Protein AF-A0A9N7KYF9-F1 (afdb_monomer)

Structure (mmCIF, N/CA/C/O backbone):
data_AF-A0A9N7KYF9-F1
#
_entry.id   AF-A0A9N7KYF9-F1
#
loop_
_atom_site.group_PDB
_atom_site.id
_atom_site.type_symbol
_atom_site.label_atom_id
_atom_site.label_alt_id
_atom_site.label_comp_id
_atom_site.label_asym_id
_atom_site.label_entity_id
_atom_site.label_seq_id
_atom_site.pdbx_PDB_ins_code
_atom_site.Cartn_x
_atom_site.Cartn_y
_atom_site.Cartn_z
_atom_site.occupancy
_atom_site.B_iso_or_equiv
_atom_site.auth_seq_id
_atom_site.auth_comp_id
_atom_site.auth_asym_id
_atom_site.auth_atom_id
_atom_site.pdbx_PDB_model_num
ATOM 1 N N . MET A 1 1 ? -8.560 14.182 3.421 1.00 64.56 1 MET A N 1
ATOM 2 C CA . MET A 1 1 ? -9.180 13.232 4.370 1.00 64.56 1 MET A CA 1
ATOM 3 C C . MET A 1 1 ? -8.245 12.088 4.748 1.00 64.56 1 MET A C 1
ATOM 5 O O . MET A 1 1 ? -7.995 11.905 5.928 1.00 64.56 1 MET A O 1
ATOM 9 N N . ALA A 1 2 ? -7.663 11.351 3.796 1.00 63.59 2 ALA A N 1
ATOM 10 C CA . ALA A 1 2 ? -6.706 10.292 4.140 1.00 63.59 2 ALA A CA 1
ATOM 11 C C . ALA A 1 2 ? -5.442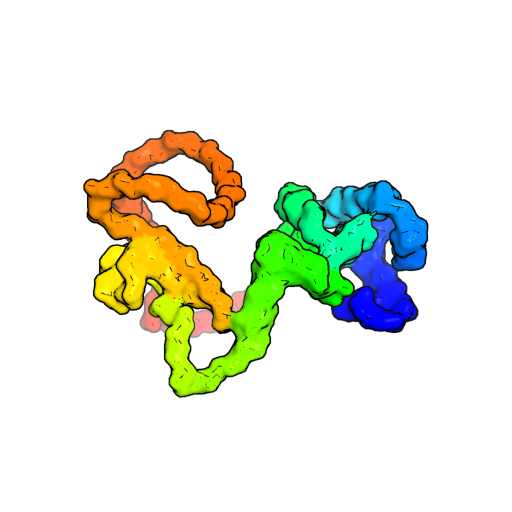 10.815 4.857 1.00 63.59 2 ALA A C 1
ATOM 13 O O . ALA A 1 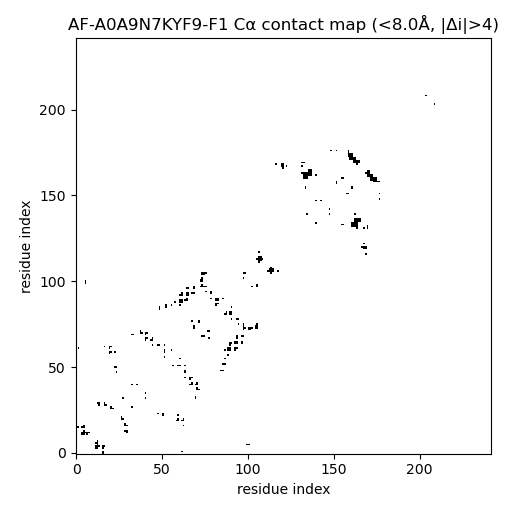2 ? -5.020 10.238 5.850 1.00 63.59 2 ALA A O 1
ATOM 14 N N . ALA A 1 3 ? -4.883 11.945 4.410 1.00 70.00 3 ALA A N 1
ATOM 15 C CA . ALA A 1 3 ? -3.711 12.555 5.048 1.00 70.00 3 ALA A CA 1
ATOM 16 C C . ALA A 1 3 ? -3.991 13.097 6.466 1.00 70.00 3 ALA A C 1
ATOM 18 O O . ALA A 1 3 ? -3.114 13.068 7.320 1.00 70.00 3 ALA A O 1
ATOM 19 N N . THR A 1 4 ? -5.221 13.545 6.746 1.00 80.75 4 THR A N 1
ATOM 20 C CA . THR A 1 4 ? -5.629 14.050 8.072 1.00 80.75 4 THR A CA 1
ATOM 21 C C . THR A 1 4 ? -5.800 12.939 9.109 1.00 80.75 4 THR A C 1
ATOM 23 O O . THR A 1 4 ? -5.787 13.218 10.298 1.00 80.75 4 THR A O 1
ATOM 26 N N . LEU A 1 5 ? -5.907 11.670 8.693 1.00 79.31 5 LEU A N 1
ATOM 27 C CA . LEU A 1 5 ? -5.825 10.532 9.620 1.00 79.31 5 LEU A CA 1
ATOM 28 C C . LEU A 1 5 ? -4.397 10.278 10.127 1.00 79.31 5 LEU A C 1
ATOM 30 O O . LEU A 1 5 ? -4.220 9.557 11.103 1.00 79.31 5 LEU A O 1
ATOM 34 N N . LEU A 1 6 ? -3.392 10.845 9.456 1.00 77.94 6 LEU A N 1
ATOM 35 C CA . LEU A 1 6 ? -1.975 10.671 9.777 1.00 77.94 6 LEU A CA 1
ATOM 36 C C . LEU A 1 6 ? -1.356 11.912 10.437 1.00 77.94 6 LEU A C 1
ATOM 38 O O . LEU A 1 6 ? -0.187 11.875 10.799 1.00 77.94 6 LEU A O 1
ATOM 42 N N . SER A 1 7 ? -2.103 13.011 10.582 1.00 81.62 7 SER A N 1
ATOM 43 C CA . SER A 1 7 ? -1.623 14.216 11.272 1.00 81.62 7 SER A CA 1
ATOM 44 C C . SER A 1 7 ? -1.636 14.030 12.784 1.00 81.62 7 SER A C 1
ATOM 46 O O . SER A 1 7 ? -2.568 13.416 13.282 1.00 81.62 7 SER A O 1
ATOM 48 N N . ASP A 1 8 ? -0.714 14.646 13.521 1.00 79.12 8 ASP A N 1
ATOM 49 C CA . ASP A 1 8 ? -0.625 14.514 14.989 1.00 79.12 8 ASP A CA 1
ATOM 50 C C . ASP A 1 8 ? -1.810 15.117 15.778 1.00 79.12 8 ASP A C 1
ATOM 52 O O . ASP A 1 8 ? -1.916 14.917 16.987 1.00 79.12 8 ASP A O 1
ATOM 56 N N . ASP A 1 9 ? -2.724 15.841 15.126 1.00 89.50 9 ASP A N 1
ATOM 57 C CA . ASP A 1 9 ? -3.901 16.424 15.777 1.00 89.50 9 ASP A CA 1
ATOM 58 C C . ASP A 1 9 ? -5.033 15.396 15.976 1.00 89.50 9 ASP A C 1
ATOM 60 O O . ASP A 1 9 ? -5.737 15.030 15.029 1.00 89.50 9 ASP A O 1
ATOM 64 N N . GLU A 1 10 ? -5.247 14.973 17.227 1.00 86.75 10 GLU A N 1
ATOM 65 C CA . GLU A 1 10 ? -6.297 14.017 17.607 1.00 86.75 10 GLU A CA 1
ATOM 66 C C . GLU A 1 10 ? -7.708 14.471 17.208 1.00 86.75 10 GLU A C 1
ATOM 68 O O . GLU A 1 10 ? -8.533 13.641 16.823 1.00 86.75 10 GLU A O 1
ATOM 73 N N . VAL A 1 11 ? -8.010 15.771 17.291 1.00 88.69 11 VAL A N 1
ATOM 74 C CA . VAL A 1 11 ? -9.364 16.280 17.012 1.00 88.69 11 VAL A CA 1
ATOM 75 C C . VAL A 1 11 ? -9.660 16.182 15.519 1.00 88.69 11 VAL A C 1
ATOM 77 O O . VAL A 1 11 ? -10.733 15.728 15.112 1.00 88.69 11 VAL A O 1
ATOM 80 N N . SER A 1 12 ? -8.689 16.560 14.688 1.00 88.19 12 SER A N 1
ATOM 81 C CA . SER A 1 12 ? -8.780 16.409 13.236 1.00 88.19 12 SER A CA 1
ATOM 82 C C . SER A 1 12 ? -8.849 14.942 12.810 1.00 88.19 12 SER A C 1
ATOM 84 O O . SER A 1 12 ? -9.627 14.615 11.909 1.00 88.19 12 SER A O 1
ATOM 86 N N . GLN A 1 13 ? -8.101 14.052 13.472 1.00 88.69 13 GLN A N 1
ATOM 87 C CA . GLN A 1 13 ? -8.168 12.611 13.215 1.00 88.69 13 GLN A CA 1
ATOM 88 C C . GLN A 1 13 ? -9.562 12.048 13.507 1.00 88.69 13 GLN A C 1
ATOM 90 O O . GLN A 1 13 ? -10.121 11.353 12.662 1.00 88.69 13 GLN A O 1
ATOM 95 N N . GLU A 1 14 ? -10.143 12.361 14.669 1.00 89.19 14 GLU A N 1
ATOM 96 C CA . GLU A 1 14 ? -11.457 11.841 15.067 1.00 89.19 14 GLU A CA 1
ATOM 97 C C . GLU A 1 14 ? -12.567 12.345 14.133 1.00 89.19 14 GLU A C 1
ATOM 99 O O . GLU A 1 14 ? -13.428 11.573 13.716 1.00 89.19 14 GLU A O 1
ATOM 104 N N . ASN A 1 15 ? -12.507 13.615 13.718 1.00 89.44 15 ASN A N 1
ATOM 105 C CA . ASN A 1 15 ? -13.449 14.176 12.748 1.00 89.44 15 ASN A CA 1
ATOM 106 C C . ASN A 1 15 ? -13.320 13.517 11.366 1.00 89.44 15 ASN A C 1
ATOM 108 O O . ASN A 1 15 ? -14.329 13.173 10.745 1.00 89.44 15 ASN A O 1
ATOM 112 N N . ALA A 1 16 ? -12.089 13.324 10.880 1.00 89.19 16 ALA A N 1
ATOM 113 C CA . ALA A 1 16 ? -11.840 12.645 9.611 1.00 89.19 16 ALA A CA 1
ATOM 114 C C . ALA A 1 16 ? -12.298 11.179 9.664 1.00 89.19 16 ALA A C 1
ATOM 116 O O . ALA A 1 16 ? -12.900 10.681 8.711 1.00 89.19 16 ALA A O 1
ATOM 117 N N . TRP A 1 17 ? -12.061 10.505 10.790 1.00 90.69 17 TRP A N 1
ATOM 118 C CA . TRP A 1 17 ? -12.524 9.146 11.024 1.00 90.69 17 TRP A CA 1
ATOM 119 C C . TRP A 1 17 ? -14.045 9.059 11.066 1.00 90.69 17 TRP A C 1
ATOM 121 O O . TRP A 1 17 ? -14.604 8.212 10.383 1.00 90.69 17 TRP A O 1
ATOM 131 N N . GLY A 1 18 ? -14.730 9.962 11.771 1.00 87.75 18 GLY A N 1
ATOM 132 C CA . GLY A 1 18 ? -16.193 9.981 11.823 1.00 87.75 18 GLY A CA 1
ATOM 133 C C . GLY A 1 18 ? -16.841 10.096 10.439 1.00 87.75 18 GLY A C 1
ATOM 134 O O . GLY A 1 18 ? -17.849 9.448 10.174 1.00 87.75 18 GLY A O 1
ATOM 135 N N . GLN A 1 19 ? -16.230 10.858 9.526 1.00 87.38 19 GLN A N 1
ATOM 136 C CA . GLN A 1 19 ? -16.690 10.956 8.135 1.00 87.38 19 GLN A CA 1
ATOM 137 C C . GLN A 1 19 ? -16.432 9.665 7.346 1.00 87.38 19 GLN A C 1
ATOM 139 O O . GLN A 1 19 ? -17.308 9.197 6.622 1.00 87.38 19 GLN A O 1
ATOM 144 N N . LEU A 1 20 ? -15.245 9.072 7.499 1.00 85.50 20 LEU A N 1
ATOM 145 C CA . LEU A 1 20 ? -14.845 7.861 6.778 1.00 85.50 20 LEU A CA 1
ATOM 146 C C . LEU A 1 20 ? -15.549 6.601 7.288 1.00 85.50 20 LEU A C 1
ATOM 148 O O . LEU A 1 20 ? -15.858 5.714 6.500 1.00 85.50 20 LEU A O 1
ATOM 152 N N . ALA A 1 21 ? -15.825 6.525 8.586 1.00 85.88 21 ALA A N 1
ATOM 153 C CA . ALA A 1 21 ? -16.450 5.393 9.255 1.00 85.88 21 ALA A CA 1
ATOM 154 C C . ALA A 1 21 ? -17.980 5.473 9.277 1.00 85.88 21 ALA A C 1
ATOM 156 O O . ALA A 1 21 ? -18.616 4.559 9.784 1.00 85.88 21 ALA A O 1
ATOM 157 N N . ALA A 1 22 ? -18.593 6.510 8.696 1.00 85.94 22 ALA A N 1
ATOM 158 C CA . ALA A 1 22 ? -20.047 6.684 8.693 1.00 85.94 22 ALA A CA 1
ATOM 159 C C . ALA A 1 22 ? -20.818 5.512 8.048 1.00 85.94 22 ALA A C 1
ATOM 161 O O . ALA A 1 22 ? -21.997 5.318 8.331 1.00 85.94 22 ALA A O 1
ATOM 162 N N . PHE A 1 23 ? -20.171 4.720 7.182 1.00 85.50 23 PHE A N 1
ATOM 163 C CA . PHE A 1 23 ? -20.773 3.514 6.594 1.00 85.50 23 PHE A CA 1
ATOM 164 C C . PHE A 1 23 ? -20.747 2.297 7.533 1.00 85.50 23 PHE A C 1
ATOM 166 O O . PHE A 1 23 ? -21.422 1.301 7.268 1.00 85.50 23 PHE A O 1
ATOM 173 N N . ILE A 1 24 ? -19.943 2.350 8.593 1.00 83.38 24 ILE A N 1
ATOM 174 C CA . ILE A 1 24 ? -19.862 1.323 9.620 1.00 83.38 24 ILE A CA 1
ATOM 175 C C . ILE A 1 24 ? -21.004 1.634 10.592 1.00 83.38 24 ILE A C 1
ATOM 177 O O . ILE A 1 24 ? -20.959 2.609 11.330 1.00 83.38 24 ILE A O 1
ATOM 181 N N . GLU A 1 25 ? -22.070 0.832 10.547 1.00 79.06 25 GLU A N 1
ATOM 182 C CA . GLU A 1 25 ? -23.301 1.035 11.337 1.00 79.06 25 GLU A CA 1
ATOM 183 C C . GLU A 1 25 ? -23.041 1.122 12.853 1.00 79.06 25 GLU A C 1
ATOM 185 O O . GLU A 1 25 ? -23.858 1.661 13.601 1.00 79.06 25 GLU A O 1
ATOM 190 N N . THR A 1 26 ? -21.898 0.611 13.314 1.00 80.06 26 THR A N 1
ATOM 191 C CA . THR A 1 26 ? -21.424 0.772 14.684 1.00 80.06 26 THR A CA 1
ATOM 192 C C . THR A 1 26 ? -20.632 2.076 14.842 1.00 80.06 26 THR A C 1
ATOM 194 O O . THR A 1 26 ? -19.595 2.247 14.198 1.00 80.06 26 THR A O 1
ATOM 197 N N . PRO A 1 27 ? -21.055 2.992 15.737 1.00 81.06 27 PRO A N 1
ATOM 198 C CA . PRO A 1 27 ? -20.287 4.190 16.046 1.00 81.06 27 PRO A CA 1
ATOM 199 C C . PRO A 1 27 ? -19.031 3.785 16.819 1.00 81.06 27 PRO A C 1
ATOM 201 O O . PRO A 1 27 ? -19.062 3.591 18.034 1.00 81.06 27 PRO A O 1
ATOM 204 N N . VAL A 1 28 ? -17.923 3.616 16.105 1.00 87.44 28 VAL A N 1
ATOM 205 C CA . VAL A 1 28 ? -16.631 3.290 16.705 1.00 87.44 28 VAL A CA 1
ATOM 206 C C . VAL A 1 28 ? -15.733 4.513 16.618 1.00 87.44 28 VAL A C 1
ATOM 208 O O . VAL A 1 28 ? -15.474 5.013 15.529 1.00 87.44 28 VAL A O 1
ATOM 211 N N . THR A 1 29 ? -15.255 4.993 17.763 1.00 91.69 29 THR A N 1
ATOM 212 C CA . THR A 1 29 ? -14.290 6.098 17.843 1.00 91.69 29 THR A CA 1
ATOM 213 C C . THR A 1 29 ? -12.864 5.595 17.635 1.00 91.69 29 THR A C 1
ATOM 215 O O . THR A 1 29 ? -12.564 4.434 17.932 1.00 91.69 29 THR A O 1
ATOM 218 N N . LEU A 1 30 ? -11.942 6.453 17.187 1.00 89.31 30 LEU A N 1
ATOM 219 C CA . LEU A 1 30 ? -10.531 6.052 17.047 1.00 89.31 30 LEU A CA 1
ATOM 220 C C . LEU A 1 30 ? -9.939 5.628 18.389 1.00 89.31 30 LEU A C 1
ATOM 222 O O . LEU A 1 30 ? -9.173 4.666 18.455 1.00 89.31 30 LEU A O 1
ATOM 226 N N . LYS A 1 31 ? -10.324 6.315 19.471 1.00 90.12 31 LYS A N 1
ATOM 227 C CA . LYS A 1 31 ? -9.914 5.953 20.835 1.00 90.12 31 LYS A CA 1
ATOM 228 C C . LYS A 1 31 ? -10.365 4.541 21.207 1.00 90.12 31 LYS A C 1
ATOM 230 O O . LYS A 1 31 ? -9.572 3.797 21.778 1.00 90.12 31 LYS A O 1
ATOM 235 N N . ALA A 1 32 ? -11.583 4.147 20.829 1.00 91.50 32 ALA A N 1
ATOM 236 C CA . ALA A 1 32 ? -12.063 2.785 21.043 1.00 91.50 32 ALA A CA 1
ATOM 237 C C . ALA A 1 32 ? -11.266 1.764 20.218 1.00 91.50 32 ALA A C 1
ATOM 239 O O . ALA A 1 32 ? -10.870 0.738 20.758 1.00 91.50 32 ALA A O 1
ATOM 240 N N . ILE A 1 33 ? -10.952 2.062 18.950 1.00 91.25 33 ILE A N 1
ATOM 241 C CA . ILE A 1 33 ? -10.143 1.166 18.101 1.00 91.25 33 ILE A CA 1
ATOM 242 C C . ILE A 1 33 ? -8.737 0.984 18.676 1.00 91.25 33 ILE A C 1
ATOM 244 O O . ILE A 1 33 ? -8.228 -0.130 18.686 1.00 91.25 33 ILE A O 1
ATOM 248 N N . ARG A 1 34 ? -8.102 2.055 19.166 1.00 89.69 34 ARG A N 1
ATOM 249 C CA . ARG A 1 34 ? -6.758 1.985 19.764 1.00 89.69 34 ARG A CA 1
ATOM 250 C C . ARG A 1 34 ? -6.738 1.228 21.093 1.00 89.69 34 ARG A C 1
ATOM 252 O O . ARG A 1 34 ? -5.741 0.578 21.388 1.00 89.69 34 ARG A O 1
ATOM 259 N N . ALA A 1 35 ? -7.807 1.332 21.883 1.00 91.94 35 ALA A N 1
ATOM 260 C CA . ALA A 1 35 ? -7.949 0.617 23.150 1.00 91.94 35 ALA A CA 1
ATOM 261 C C . ALA A 1 35 ? -8.339 -0.862 22.970 1.00 91.94 35 ALA A C 1
ATOM 263 O O . ALA A 1 35 ? -8.086 -1.668 23.863 1.00 91.94 35 ALA A O 1
ATOM 264 N N . ALA A 1 36 ? -8.949 -1.208 21.834 1.00 93.19 36 ALA A N 1
ATOM 265 C CA . ALA A 1 36 ? -9.376 -2.562 21.514 1.00 93.19 36 ALA A CA 1
ATOM 266 C C . ALA A 1 36 ? -8.189 -3.518 21.332 1.00 93.19 36 ALA A C 1
ATOM 268 O O . ALA A 1 36 ? -7.111 -3.150 20.848 1.00 93.19 36 ALA A O 1
ATOM 269 N N . ASN A 1 37 ? -8.401 -4.786 21.678 1.00 94.62 37 ASN A N 1
ATOM 270 C CA . ASN A 1 37 ? -7.387 -5.816 21.477 1.00 94.62 37 ASN A CA 1
ATOM 271 C C . ASN A 1 37 ? -7.231 -6.170 19.975 1.00 94.62 37 ASN A C 1
ATOM 273 O O . ASN A 1 37 ? -7.988 -5.728 19.107 1.00 94.62 37 ASN A O 1
ATOM 277 N N . ARG A 1 38 ? -6.208 -6.965 19.621 1.00 91.38 38 ARG A N 1
ATOM 278 C CA . ARG A 1 38 ? -5.951 -7.347 18.215 1.00 91.38 38 ARG A CA 1
ATOM 279 C C . ARG A 1 38 ? -7.141 -8.080 17.576 1.00 91.38 38 ARG A C 1
ATOM 281 O O . ARG A 1 38 ? -7.439 -7.820 16.413 1.00 91.38 38 ARG A O 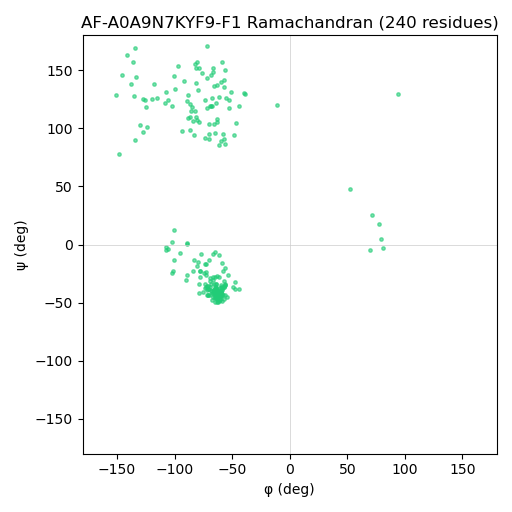1
ATOM 288 N N . GLU A 1 39 ? -7.814 -8.954 18.317 1.00 93.62 39 GLU A N 1
ATOM 289 C CA . GLU A 1 39 ? -8.926 -9.778 17.822 1.00 93.62 39 GLU A CA 1
ATOM 290 C C . GLU A 1 39 ? -10.196 -8.954 17.566 1.00 93.62 39 GLU A C 1
ATOM 292 O O . GLU A 1 39 ? -10.871 -9.138 16.552 1.00 93.62 39 GLU A O 1
ATOM 297 N N . GLU A 1 40 ? -10.487 -7.986 18.433 1.00 93.69 40 GLU A N 1
ATOM 298 C CA . GLU A 1 40 ? -11.583 -7.027 18.287 1.00 93.69 40 GLU A CA 1
ATOM 299 C C . GLU A 1 40 ? -11.375 -6.146 17.054 1.00 93.69 40 GLU A C 1
ATOM 301 O O . GLU A 1 40 ? -12.285 -5.992 16.236 1.00 93.69 40 GLU A O 1
ATOM 306 N N . ARG A 1 41 ? -10.151 -5.635 16.856 1.00 93.44 41 ARG A N 1
ATOM 307 C CA . ARG A 1 41 ? -9.795 -4.865 15.652 1.00 93.44 41 ARG A CA 1
ATOM 308 C C . ARG A 1 41 ? -9.921 -5.709 14.382 1.00 93.44 41 ARG A C 1
ATOM 310 O O . ARG A 1 41 ? -10.437 -5.224 13.376 1.00 93.44 41 ARG A O 1
ATOM 317 N N . ALA A 1 42 ? -9.499 -6.974 14.423 1.00 92.38 42 ALA A N 1
ATOM 318 C CA . ALA A 1 42 ? -9.641 -7.897 13.297 1.00 92.38 42 ALA A CA 1
ATOM 319 C C . ALA A 1 42 ? -11.117 -8.210 12.988 1.00 92.38 42 ALA A C 1
ATOM 321 O O . ALA A 1 42 ? -11.518 -8.232 11.824 1.00 92.38 42 ALA A O 1
ATOM 322 N N . SER A 1 43 ? -11.943 -8.384 14.020 1.00 93.00 43 SER A N 1
ATOM 323 C CA . SER A 1 43 ? -13.390 -8.591 13.879 1.00 93.00 43 SER A CA 1
ATOM 324 C C . SER A 1 43 ? -14.072 -7.370 13.255 1.00 93.00 43 SER A C 1
ATOM 326 O O . SER A 1 43 ? -14.904 -7.508 12.355 1.00 93.00 43 SER A O 1
ATOM 328 N N . LEU A 1 44 ? -13.667 -6.165 13.669 1.00 92.94 44 LEU A N 1
ATOM 329 C CA . LEU A 1 44 ? -14.131 -4.906 13.087 1.00 92.94 44 LEU A CA 1
ATOM 330 C C . LEU A 1 44 ? -13.726 -4.786 11.611 1.00 92.94 44 LEU A C 1
ATOM 332 O O . LEU A 1 44 ? -14.562 -4.425 10.782 1.00 92.94 44 LEU A O 1
ATOM 336 N N . LEU A 1 45 ? -12.489 -5.152 11.257 1.00 92.56 45 LEU A N 1
ATOM 337 C CA . LEU A 1 45 ? -12.030 -5.186 9.864 1.00 92.56 45 LEU A CA 1
ATOM 338 C C . LEU A 1 45 ? -12.890 -6.121 9.009 1.00 92.56 45 LEU A C 1
ATOM 340 O O . LEU A 1 45 ? -13.356 -5.727 7.943 1.00 92.56 45 LEU A O 1
ATOM 344 N N . GLN A 1 46 ? -13.133 -7.347 9.477 1.00 91.94 46 GLN A N 1
ATOM 345 C CA . GLN A 1 46 ? -13.975 -8.307 8.760 1.00 91.94 46 GLN A CA 1
ATOM 346 C C . GLN A 1 46 ? -15.400 -7.778 8.565 1.00 91.94 46 GLN A C 1
ATOM 348 O O . GLN A 1 46 ? -15.985 -7.958 7.495 1.00 91.94 46 GLN A O 1
ATOM 353 N N . HIS A 1 47 ? -15.956 -7.108 9.577 1.00 90.75 47 HIS A N 1
ATOM 354 C CA . HIS A 1 47 ? -17.267 -6.478 9.475 1.00 90.75 47 HIS A CA 1
ATOM 355 C C . HIS A 1 47 ? -17.280 -5.356 8.423 1.00 90.75 47 HIS A C 1
ATOM 357 O O . HIS A 1 47 ? -18.163 -5.335 7.564 1.00 90.75 47 HIS A O 1
ATOM 363 N N . ALA A 1 48 ? -16.275 -4.476 8.437 1.00 90.19 48 ALA A N 1
ATOM 364 C CA . ALA A 1 48 ? -16.141 -3.384 7.476 1.00 90.19 48 ALA A CA 1
ATOM 365 C C . ALA A 1 48 ? -15.975 -3.896 6.032 1.00 90.19 48 ALA A C 1
ATOM 367 O O . ALA A 1 48 ? -16.660 -3.414 5.130 1.00 90.19 48 ALA A O 1
ATOM 368 N N . LEU A 1 49 ? -15.144 -4.924 5.819 1.00 89.25 49 LEU A N 1
ATOM 369 C CA . LEU A 1 49 ? -14.925 -5.536 4.502 1.00 89.25 49 LEU A CA 1
ATOM 370 C C . LEU A 1 49 ? -16.199 -6.167 3.926 1.00 89.25 49 LEU A C 1
ATOM 372 O O . LEU A 1 49 ? -16.501 -5.991 2.750 1.00 89.25 49 LEU A O 1
ATOM 376 N N . ARG A 1 50 ? -17.005 -6.848 4.750 1.00 87.75 50 ARG A N 1
ATOM 377 C CA . ARG A 1 50 ? -18.291 -7.416 4.298 1.00 87.75 50 ARG A CA 1
ATOM 378 C C . ARG A 1 50 ? -19.289 -6.355 3.836 1.00 87.75 50 ARG A C 1
ATOM 380 O O . ARG A 1 50 ? -20.166 -6.660 3.035 1.00 87.75 50 ARG A O 1
ATOM 387 N N . LYS A 1 51 ? -19.192 -5.134 4.364 1.00 82.75 51 LYS A N 1
ATOM 388 C CA . LYS A 1 51 ? -20.066 -4.010 4.001 1.00 82.75 51 LYS A CA 1
ATOM 389 C C . LYS A 1 51 ? -19.516 -3.208 2.816 1.00 82.75 51 LYS A C 1
ATOM 391 O O . LYS A 1 51 ? -20.298 -2.586 2.097 1.00 82.75 51 LYS A O 1
ATOM 396 N N . SER A 1 52 ? -18.199 -3.215 2.595 1.00 78.38 52 SER A N 1
ATOM 397 C CA . SER A 1 52 ? -17.561 -2.473 1.500 1.00 78.38 52 SER A CA 1
ATOM 398 C C . SER A 1 52 ? -17.703 -3.157 0.137 1.00 78.38 52 SER A C 1
ATOM 400 O O . SER A 1 52 ? -17.798 -2.458 -0.866 1.00 78.38 52 SER A O 1
ATOM 402 N N . THR A 1 53 ? -17.832 -4.487 0.083 1.00 69.62 53 THR A N 1
ATOM 403 C CA . THR A 1 53 ? -18.006 -5.263 -1.167 1.00 69.62 53 THR A CA 1
ATOM 404 C C . THR A 1 53 ? -19.232 -4.876 -1.998 1.00 69.62 53 THR A C 1
ATOM 406 O O . THR A 1 53 ? -19.316 -5.235 -3.170 1.00 69.62 53 THR A O 1
ATOM 409 N N . LEU A 1 54 ? -20.186 -4.144 -1.418 1.00 65.56 54 LEU A N 1
ATOM 410 C CA . LEU A 1 54 ? -21.435 -3.775 -2.080 1.00 65.56 54 LEU A CA 1
ATOM 411 C C . LEU A 1 54 ? -21.323 -2.523 -2.965 1.00 65.56 54 LEU A C 1
ATOM 413 O O . LEU A 1 54 ? -22.148 -2.364 -3.860 1.00 65.56 54 LEU A O 1
ATOM 417 N N . LEU A 1 55 ? -20.347 -1.632 -2.737 1.00 61.84 55 LEU A N 1
ATOM 418 C CA . LEU A 1 55 ? -20.193 -0.379 -3.494 1.00 61.84 55 LEU A CA 1
ATOM 419 C C . LEU A 1 55 ? -18.722 0.058 -3.554 1.00 61.84 55 LEU A C 1
ATOM 421 O O . LEU A 1 55 ? -18.074 0.200 -2.517 1.00 61.84 55 LEU A O 1
ATOM 425 N N . VAL A 1 56 ? -18.233 0.343 -4.767 1.00 65.00 56 VAL A N 1
ATOM 426 C CA . VAL A 1 56 ? -16.897 0.911 -5.014 1.00 65.00 56 VAL A CA 1
ATOM 427 C C . VAL A 1 56 ? -16.912 2.385 -4.609 1.00 65.00 56 VAL A C 1
ATOM 429 O O . VAL A 1 56 ? -17.283 3.260 -5.386 1.00 65.00 56 VAL A O 1
ATOM 432 N N . ASP A 1 57 ? -16.560 2.645 -3.357 1.00 82.06 57 ASP A N 1
ATOM 433 C CA . ASP A 1 57 ? -16.365 3.986 -2.816 1.00 82.06 57 ASP A CA 1
ATOM 434 C C . ASP A 1 57 ? -14.964 4.055 -2.210 1.00 82.06 57 ASP A C 1
ATOM 436 O O . ASP A 1 57 ? -14.625 3.323 -1.274 1.00 82.06 57 ASP A O 1
ATOM 440 N N . GLU A 1 58 ? -14.142 4.937 -2.768 1.00 85.75 58 GLU A N 1
ATOM 441 C CA . GLU A 1 58 ? -12.751 5.141 -2.374 1.00 85.75 58 GLU A CA 1
ATOM 442 C C . GLU A 1 58 ? -12.624 5.473 -0.880 1.00 85.75 58 GLU A C 1
ATOM 444 O O . GLU A 1 58 ? -11.696 5.013 -0.215 1.00 85.75 58 GLU A O 1
ATOM 449 N N . SER A 1 59 ? -13.607 6.183 -0.316 1.00 85.69 59 SER A N 1
ATOM 450 C CA . SER A 1 59 ? -13.642 6.530 1.109 1.00 85.69 59 SER A CA 1
ATOM 451 C C . SER A 1 59 ? -13.789 5.291 1.994 1.00 85.69 59 SER A C 1
ATOM 453 O O . SER A 1 59 ? -13.135 5.175 3.031 1.00 85.69 59 SER A O 1
ATOM 455 N N . ARG A 1 60 ? -14.606 4.319 1.565 1.00 88.69 60 ARG A N 1
ATOM 456 C CA . ARG A 1 60 ? -14.787 3.043 2.278 1.00 88.69 60 ARG A CA 1
ATOM 457 C C . ARG A 1 60 ? -13.548 2.176 2.169 1.00 88.69 60 ARG A C 1
ATOM 459 O O . ARG A 1 60 ? -13.176 1.520 3.142 1.00 88.69 60 ARG A O 1
ATOM 466 N N . ALA A 1 61 ? -12.905 2.187 1.002 1.00 89.50 61 ALA A N 1
ATOM 467 C CA . ALA A 1 61 ? -11.659 1.468 0.802 1.00 89.50 61 ALA A CA 1
ATOM 468 C C . ALA A 1 61 ? -10.551 2.018 1.710 1.00 89.50 61 ALA A C 1
ATOM 470 O O . ALA A 1 61 ? -9.892 1.244 2.406 1.00 89.50 61 ALA A O 1
ATOM 471 N N . ALA A 1 62 ? -10.428 3.345 1.784 1.00 89.94 62 ALA A N 1
ATOM 472 C CA . ALA A 1 62 ? -9.527 4.031 2.701 1.00 89.94 62 ALA A CA 1
ATOM 473 C C . ALA A 1 62 ? -9.844 3.709 4.173 1.00 89.94 62 ALA A C 1
ATOM 475 O O . ALA A 1 62 ? -8.943 3.389 4.943 1.00 89.94 62 ALA A O 1
ATOM 476 N N . ALA A 1 63 ? -11.114 3.703 4.578 1.00 90.44 63 ALA A N 1
ATOM 477 C CA . ALA A 1 63 ? -11.494 3.349 5.945 1.00 90.44 63 ALA A CA 1
ATOM 478 C C . ALA A 1 63 ? -11.145 1.892 6.307 1.00 90.44 63 ALA A C 1
ATOM 480 O O . ALA A 1 63 ? -10.560 1.643 7.360 1.00 90.44 63 ALA A O 1
ATOM 481 N N . CYS A 1 64 ? -11.453 0.930 5.426 1.00 91.62 64 CYS A N 1
ATOM 482 C CA . CYS A 1 64 ? -11.105 -0.483 5.626 1.00 91.62 64 CYS A CA 1
ATOM 483 C C . CYS A 1 64 ? -9.588 -0.670 5.728 1.00 91.62 64 CYS A C 1
ATOM 485 O O . CYS A 1 64 ? -9.098 -1.353 6.627 1.00 91.62 64 CYS A O 1
ATOM 487 N N . ALA A 1 65 ? -8.843 -0.021 4.835 1.00 91.94 65 ALA A N 1
ATOM 488 C CA . ALA A 1 65 ? -7.391 -0.014 4.855 1.00 91.94 65 ALA A CA 1
ATOM 489 C C . ALA A 1 65 ? -6.830 0.578 6.153 1.00 91.94 65 ALA A C 1
ATOM 491 O O . ALA A 1 65 ? -5.909 0.016 6.745 1.00 91.94 65 ALA A O 1
ATOM 492 N N . PHE A 1 66 ? -7.405 1.681 6.632 1.00 91.44 66 PHE A N 1
ATOM 493 C CA . PHE A 1 66 ? -6.992 2.298 7.884 1.00 91.44 66 PHE A CA 1
ATOM 494 C C . PHE A 1 66 ? -7.230 1.360 9.073 1.00 91.44 66 PHE A C 1
ATOM 496 O O . PHE A 1 66 ? -6.317 1.156 9.872 1.00 91.44 66 PHE A O 1
ATOM 503 N N . ILE A 1 67 ? -8.392 0.703 9.158 1.00 91.88 67 ILE A N 1
ATOM 504 C CA . ILE A 1 67 ? -8.652 -0.317 10.189 1.00 91.88 67 ILE A CA 1
ATOM 505 C C . ILE A 1 67 ? -7.616 -1.439 10.108 1.00 91.88 67 ILE A C 1
ATOM 507 O O . ILE A 1 67 ? -7.086 -1.848 11.139 1.00 91.88 67 ILE A O 1
ATOM 511 N N . ALA A 1 68 ? -7.287 -1.913 8.904 1.00 92.56 68 ALA A N 1
ATOM 512 C CA . ALA A 1 68 ? -6.285 -2.958 8.726 1.00 92.56 68 ALA A CA 1
ATOM 513 C C . ALA A 1 68 ? -4.913 -2.543 9.279 1.00 92.56 68 ALA A C 1
ATOM 515 O O . ALA A 1 68 ? -4.260 -3.353 9.938 1.00 92.56 68 ALA A O 1
ATOM 516 N N . THR A 1 69 ? -4.515 -1.272 9.121 1.00 91.31 69 THR A N 1
ATOM 517 C CA . THR A 1 69 ? -3.295 -0.763 9.777 1.00 91.31 69 THR A CA 1
ATOM 518 C C . THR A 1 69 ? -3.398 -0.741 11.296 1.00 91.31 69 THR A C 1
ATOM 520 O O . THR A 1 69 ? -2.398 -0.928 11.971 1.00 91.31 69 THR A O 1
ATOM 523 N N . GLN A 1 70 ? -4.593 -0.596 11.870 1.00 91.50 70 GLN A N 1
ATOM 524 C CA . GLN A 1 70 ? -4.756 -0.702 13.319 1.00 91.50 70 GLN A CA 1
ATOM 525 C C . GLN A 1 70 ? -4.635 -2.151 13.812 1.00 91.50 70 GLN A C 1
ATOM 527 O O . GLN A 1 70 ? -4.244 -2.351 14.955 1.00 91.50 70 GLN A O 1
ATOM 532 N N . VAL A 1 71 ? -4.927 -3.173 12.996 1.00 91.44 71 VAL A N 1
ATOM 533 C CA . VAL A 1 71 ? -4.806 -4.587 13.415 1.00 91.44 71 VAL A CA 1
ATOM 534 C C . VAL A 1 71 ? -3.344 -4.985 13.636 1.00 91.44 71 VAL A C 1
ATOM 536 O O . VAL A 1 71 ? -3.021 -5.580 14.666 1.00 91.44 71 VAL A O 1
ATOM 539 N N . ALA A 1 72 ? -2.474 -4.650 12.683 1.00 85.56 72 ALA A N 1
ATOM 540 C CA . ALA A 1 72 ? -1.025 -4.799 12.796 1.00 85.56 72 ALA A CA 1
ATOM 541 C C . ALA A 1 72 ? -0.354 -3.507 12.304 1.00 85.56 72 ALA A C 1
ATOM 543 O O . ALA A 1 72 ? -0.095 -3.379 11.103 1.00 85.56 72 ALA A O 1
ATOM 544 N N . PRO A 1 73 ? -0.116 -2.536 13.205 1.00 82.75 73 PRO A N 1
ATOM 545 C CA . PRO A 1 73 ? 0.511 -1.278 12.832 1.00 82.75 73 PRO A CA 1
ATOM 546 C C . PRO A 1 73 ? 1.902 -1.553 12.290 1.00 82.75 73 PRO A C 1
ATOM 548 O O . PRO A 1 73 ? 2.697 -2.238 12.923 1.00 82.75 73 PRO A O 1
ATOM 551 N N . GLY A 1 74 ? 2.152 -1.036 11.093 1.00 73.81 74 GLY A N 1
ATOM 552 C CA . GLY A 1 74 ? 3.456 -1.079 10.454 1.00 73.81 74 GLY A CA 1
ATOM 553 C C . GLY A 1 74 ? 3.877 -2.348 9.735 1.00 73.81 74 GLY A C 1
ATOM 554 O O . GLY A 1 74 ? 4.904 -2.367 9.057 1.00 73.81 74 GLY A O 1
ATOM 555 N N . SER A 1 75 ? 3.031 -3.369 9.785 1.00 81.25 75 SER A N 1
ATOM 556 C CA . SER A 1 75 ? 3.228 -4.610 9.051 1.00 81.25 75 SER A CA 1
ATOM 557 C C . SER A 1 75 ? 2.437 -4.607 7.741 1.00 81.25 75 SER A C 1
ATOM 559 O O . SER A 1 75 ? 1.384 -3.973 7.627 1.00 81.25 75 SER A O 1
ATOM 561 N N . LEU A 1 76 ? 2.919 -5.368 6.755 1.00 83.25 76 LEU A N 1
ATOM 562 C CA . LEU A 1 76 ? 2.188 -5.709 5.528 1.00 83.25 76 LEU A CA 1
ATOM 563 C C . LEU A 1 76 ? 1.581 -7.124 5.579 1.00 83.25 76 LEU A C 1
ATOM 565 O O . LEU A 1 76 ? 1.118 -7.620 4.557 1.00 83.25 76 LEU A O 1
ATOM 569 N N . GLU A 1 77 ? 1.542 -7.761 6.756 1.00 85.12 77 GLU A N 1
ATOM 570 C CA . GLU A 1 77 ? 0.986 -9.110 6.979 1.00 85.12 77 GLU A CA 1
ATOM 571 C C . GLU A 1 77 ? -0.392 -9.326 6.341 1.00 85.12 77 GLU A C 1
ATOM 573 O O . GLU A 1 77 ? -0.677 -10.396 5.810 1.00 85.12 77 GLU A O 1
ATOM 578 N N . HIS A 1 78 ? -1.259 -8.311 6.367 1.00 87.94 78 HIS A N 1
ATOM 579 C CA . HIS A 1 78 ? -2.630 -8.442 5.876 1.00 87.94 78 HIS A CA 1
ATOM 580 C C . HIS A 1 78 ? -2.781 -8.130 4.383 1.00 87.94 78 HIS A C 1
ATOM 582 O O . HIS A 1 78 ? -3.896 -8.188 3.867 1.00 87.94 78 HIS A O 1
ATOM 588 N N . LEU A 1 79 ? -1.700 -7.805 3.668 1.00 86.31 79 LEU A N 1
ATOM 589 C CA . LEU A 1 79 ? -1.780 -7.376 2.272 1.00 86.31 79 LEU A CA 1
ATOM 590 C C . LEU A 1 79 ? -2.326 -8.481 1.361 1.00 86.31 79 LEU A C 1
ATOM 592 O O . LEU A 1 79 ? -3.185 -8.209 0.525 1.00 86.31 79 LEU A O 1
ATOM 596 N N . GLU A 1 80 ? -1.885 -9.726 1.545 1.00 85.06 80 GLU A N 1
ATOM 597 C CA . GLU A 1 80 ? -2.391 -10.864 0.766 1.00 85.06 80 GLU A CA 1
ATOM 598 C C . GLU A 1 80 ? -3.867 -11.145 1.052 1.00 85.06 80 GLU A C 1
ATOM 600 O O . GLU A 1 80 ? -4.650 -11.375 0.129 1.00 85.06 80 GLU A O 1
ATOM 605 N N . LEU A 1 81 ? -4.268 -11.053 2.324 1.00 87.62 81 LEU A N 1
ATOM 606 C CA . LEU A 1 81 ? -5.662 -11.204 2.729 1.00 87.62 81 LEU A CA 1
ATOM 607 C C . LEU A 1 81 ? -6.534 -10.133 2.071 1.00 87.62 81 LEU A C 1
ATOM 609 O O . LEU A 1 81 ? -7.565 -10.462 1.488 1.00 87.62 81 LEU A O 1
ATOM 613 N N . LEU A 1 82 ? -6.114 -8.866 2.119 1.00 87.88 82 LEU A N 1
ATOM 614 C CA . LEU A 1 82 ? -6.848 -7.757 1.510 1.00 87.88 82 LEU A CA 1
ATOM 615 C C . LEU A 1 82 ? -6.901 -7.878 -0.014 1.00 87.88 82 LEU A C 1
ATOM 617 O O . LEU A 1 82 ? -7.950 -7.635 -0.600 1.00 87.88 82 LEU A O 1
ATOM 621 N N . ARG A 1 83 ? -5.815 -8.327 -0.656 1.00 86.38 83 ARG A N 1
ATOM 622 C CA . ARG A 1 83 ? -5.772 -8.561 -2.107 1.00 86.38 83 ARG A CA 1
ATOM 623 C C . ARG A 1 83 ? -6.800 -9.599 -2.560 1.00 86.38 83 ARG A C 1
ATOM 625 O O . ARG A 1 83 ? -7.351 -9.460 -3.645 1.00 86.38 83 ARG A O 1
ATOM 632 N N . ASN A 1 84 ? -7.039 -10.627 -1.749 1.00 84.06 84 ASN A N 1
ATOM 633 C CA . ASN A 1 84 ? -7.944 -11.719 -2.101 1.00 84.06 84 ASN A CA 1
ATOM 634 C C . ASN A 1 84 ? -9.393 -11.462 -1.655 1.00 84.06 84 ASN A C 1
ATOM 636 O O . ASN A 1 84 ? -10.324 -11.964 -2.279 1.00 84.06 84 ASN A O 1
ATOM 640 N N . ALA A 1 85 ? -9.590 -10.723 -0.560 1.00 78.56 85 ALA A N 1
ATOM 641 C CA . ALA A 1 85 ? -10.898 -10.539 0.068 1.00 78.56 85 ALA A CA 1
ATOM 642 C C . ALA A 1 85 ? -11.575 -9.201 -0.264 1.00 78.56 85 ALA A C 1
ATOM 644 O O . ALA A 1 85 ? -12.758 -9.037 0.041 1.00 78.56 85 ALA A O 1
ATOM 645 N N . ALA A 1 86 ? -10.846 -8.239 -0.831 1.00 78.38 86 ALA A N 1
ATOM 646 C CA . ALA A 1 86 ? -11.320 -6.874 -1.007 1.00 78.38 86 ALA A CA 1
ATOM 647 C C . ALA A 1 86 ? -11.034 -6.318 -2.407 1.00 78.38 86 ALA A C 1
ATOM 649 O O . ALA A 1 86 ? -10.292 -6.891 -3.203 1.00 78.38 86 ALA A O 1
ATOM 650 N N . ASP A 1 87 ? -11.637 -5.165 -2.690 1.00 84.56 87 ASP A N 1
ATOM 651 C CA . ASP A 1 87 ? -11.328 -4.363 -3.871 1.00 84.56 87 ASP A CA 1
ATOM 652 C C . ASP A 1 87 ? -9.837 -3.951 -3.870 1.00 84.56 87 ASP A C 1
ATOM 654 O O . ASP A 1 87 ? -9.323 -3.576 -2.807 1.00 84.56 87 ASP A O 1
ATOM 658 N N . PRO A 1 88 ? -9.128 -3.956 -5.020 1.00 87.25 88 PRO A N 1
ATOM 659 C CA . PRO A 1 88 ? -7.716 -3.573 -5.087 1.00 87.25 88 PRO A CA 1
ATOM 660 C C . PRO A 1 88 ? -7.402 -2.195 -4.491 1.00 87.25 88 PRO A C 1
ATOM 662 O O . PRO A 1 88 ? -6.292 -1.979 -3.996 1.00 87.25 88 PRO A O 1
ATOM 665 N N . SER A 1 89 ? -8.379 -1.282 -4.471 1.00 88.50 89 SER A N 1
ATOM 666 C CA . SER A 1 89 ? -8.244 0.029 -3.829 1.00 88.50 89 SER A CA 1
ATOM 667 C C . SER A 1 89 ? -7.948 -0.086 -2.329 1.00 88.50 89 SER A C 1
ATOM 669 O O . SER A 1 89 ? -7.181 0.714 -1.798 1.00 88.50 89 SER A O 1
ATOM 671 N N . VAL A 1 90 ? -8.493 -1.094 -1.634 1.00 90.69 90 VAL A N 1
ATOM 672 C CA . VAL A 1 90 ? -8.231 -1.324 -0.200 1.00 90.69 90 VAL A CA 1
ATOM 673 C C . VAL A 1 90 ? -6.766 -1.684 0.023 1.00 90.69 90 VAL A C 1
ATOM 675 O O . VAL A 1 90 ? -6.115 -1.118 0.898 1.00 90.69 90 VAL A O 1
ATOM 678 N N . SER A 1 91 ? -6.221 -2.586 -0.795 1.00 89.81 91 SER A N 1
ATOM 679 C CA . SER A 1 91 ? -4.813 -2.980 -0.711 1.00 89.81 91 SER A CA 1
ATOM 680 C C . SER A 1 91 ? -3.875 -1.815 -1.029 1.00 89.81 91 SER A C 1
ATOM 682 O O . SER A 1 91 ? -2.850 -1.658 -0.362 1.00 89.81 91 SER A O 1
ATOM 684 N N . ALA A 1 92 ? -4.237 -0.964 -1.995 1.00 86.81 92 ALA A N 1
ATOM 685 C CA . ALA A 1 92 ? -3.481 0.244 -2.316 1.00 86.81 92 ALA A CA 1
ATOM 686 C C . ALA A 1 92 ? -3.449 1.227 -1.132 1.00 86.81 92 ALA A C 1
ATOM 688 O O . ALA A 1 92 ? -2.370 1.645 -0.706 1.00 86.81 92 ALA A O 1
ATOM 689 N N . TRP A 1 93 ? -4.611 1.532 -0.543 1.00 90.50 93 TRP A N 1
ATOM 690 C CA . TRP A 1 93 ? -4.697 2.395 0.637 1.00 90.50 93 TRP A CA 1
ATOM 691 C C . TRP A 1 93 ? -3.974 1.803 1.850 1.00 90.50 93 TRP A C 1
ATOM 693 O O . TRP A 1 93 ? -3.303 2.536 2.572 1.00 90.50 93 TRP A O 1
ATOM 703 N N . TYR A 1 94 ? -4.055 0.487 2.065 1.00 90.12 94 TYR A N 1
ATOM 704 C CA . TYR A 1 94 ? -3.382 -0.178 3.184 1.00 90.12 94 TYR A CA 1
ATOM 705 C C . TYR A 1 94 ? -1.867 -0.066 3.053 1.00 90.12 94 TYR A C 1
ATOM 707 O O . TYR A 1 94 ? -1.194 0.329 4.002 1.00 90.12 94 TYR A O 1
ATOM 715 N N . SER A 1 95 ? -1.349 -0.330 1.852 1.00 85.88 95 SER A N 1
ATOM 716 C CA . SER A 1 95 ? 0.076 -0.197 1.547 1.00 85.88 95 SER A CA 1
ATOM 717 C C . SER A 1 95 ? 0.561 1.233 1.786 1.00 85.88 95 SER A C 1
ATOM 719 O O . SER A 1 95 ? 1.613 1.436 2.389 1.00 85.88 95 SER A O 1
ATOM 721 N N . LEU A 1 96 ? -0.231 2.229 1.371 1.00 85.38 96 LEU A N 1
ATOM 722 C CA . LEU A 1 96 ? 0.081 3.640 1.585 1.00 85.38 96 LEU A CA 1
ATOM 723 C C . LEU A 1 96 ? 0.096 4.009 3.075 1.00 85.38 96 LEU A C 1
ATOM 725 O O . LEU A 1 96 ? 1.054 4.618 3.544 1.00 85.38 96 LEU A O 1
ATOM 729 N N . TYR A 1 97 ? -0.940 3.641 3.832 1.00 87.38 97 TYR A N 1
ATOM 730 C CA . TYR A 1 97 ? -1.001 3.948 5.261 1.00 87.38 97 TYR A CA 1
ATOM 731 C C . TYR A 1 97 ? 0.102 3.251 6.051 1.00 87.38 97 TYR A C 1
ATOM 733 O O . TYR A 1 97 ? 0.728 3.888 6.896 1.00 87.38 97 TYR A O 1
ATOM 741 N N . ALA A 1 98 ? 0.376 1.980 5.756 1.00 84.81 98 ALA A N 1
ATOM 742 C CA . ALA A 1 98 ? 1.457 1.242 6.391 1.00 84.81 98 ALA A CA 1
ATOM 743 C C . ALA A 1 98 ? 2.811 1.922 6.115 1.00 84.81 98 ALA A C 1
ATOM 745 O O . ALA A 1 98 ? 3.568 2.182 7.052 1.00 84.81 98 ALA A O 1
ATOM 746 N N . ALA A 1 99 ? 3.078 2.300 4.855 1.00 79.06 99 ALA A N 1
ATOM 747 C CA . ALA A 1 99 ? 4.309 2.991 4.457 1.00 79.06 99 ALA A CA 1
ATOM 748 C C . ALA A 1 99 ? 4.512 4.327 5.187 1.00 79.06 99 ALA A C 1
ATOM 750 O O . ALA A 1 99 ? 5.642 4.675 5.533 1.00 79.06 99 ALA A O 1
ATOM 751 N N . LEU A 1 100 ? 3.426 5.063 5.438 1.00 80.69 100 LEU A N 1
ATOM 752 C CA . LEU A 1 100 ? 3.470 6.355 6.121 1.00 80.69 100 LEU A CA 1
ATOM 753 C C . LEU A 1 100 ? 3.599 6.228 7.648 1.00 80.69 100 LEU A C 1
ATOM 755 O O . LEU A 1 100 ? 4.245 7.072 8.262 1.00 80.69 100 LEU A O 1
ATOM 759 N N . GLN A 1 101 ? 3.012 5.199 8.267 1.00 79.62 101 GLN A N 1
ATOM 760 C CA . GLN A 1 101 ? 3.018 5.032 9.728 1.00 79.62 101 GLN A CA 1
ATOM 761 C C . GLN A 1 101 ? 4.364 4.545 10.277 1.00 79.62 101 GLN A C 1
ATOM 763 O O . GLN A 1 101 ? 4.810 5.011 11.324 1.00 79.62 101 GLN A O 1
ATOM 768 N N . SER A 1 102 ? 5.023 3.608 9.597 1.00 69.00 102 SER A N 1
ATOM 769 C CA . SER A 1 102 ? 6.268 3.015 10.101 1.00 69.00 102 SER A CA 1
ATOM 770 C C . SER A 1 102 ? 7.197 2.624 8.951 1.00 69.00 102 SER A C 1
ATOM 772 O O . SER A 1 102 ? 7.360 1.442 8.620 1.00 69.00 102 SER A O 1
ATOM 774 N N . PRO A 1 103 ? 7.886 3.606 8.354 1.00 67.88 103 PRO A N 1
ATOM 775 C CA . PRO A 1 103 ? 8.772 3.338 7.233 1.00 67.88 103 PRO A CA 1
ATOM 776 C C . PRO A 1 103 ? 9.830 2.281 7.586 1.00 67.88 103 PRO A C 1
ATOM 778 O O . PRO A 1 103 ? 10.153 1.444 6.760 1.00 67.88 103 PRO A O 1
ATOM 781 N N . LYS A 1 104 ? 10.327 2.231 8.829 1.00 67.88 104 LYS A N 1
ATOM 782 C CA . LYS A 1 104 ? 11.441 1.345 9.214 1.00 67.88 104 LYS A CA 1
ATOM 783 C C . LYS A 1 104 ? 11.164 -0.153 9.041 1.00 67.88 104 LYS A C 1
ATOM 785 O O . LYS A 1 104 ? 12.043 -0.839 8.532 1.00 67.88 104 LYS A O 1
ATOM 790 N N . GLU A 1 105 ? 9.992 -0.649 9.440 1.00 67.56 105 GLU A N 1
ATOM 791 C CA . GLU A 1 105 ? 9.656 -2.084 9.345 1.00 67.56 105 GLU A CA 1
ATOM 792 C C . GLU A 1 105 ? 9.402 -2.518 7.901 1.00 67.56 105 GLU A C 1
ATOM 794 O O . GLU A 1 105 ? 9.827 -3.589 7.477 1.00 67.56 105 GLU A O 1
ATOM 799 N N . ILE A 1 106 ? 8.788 -1.646 7.105 1.00 67.38 106 ILE A N 1
ATOM 800 C CA . ILE A 1 106 ? 8.547 -1.899 5.681 1.00 67.38 106 ILE A CA 1
ATOM 801 C C . ILE A 1 106 ? 9.852 -1.819 4.890 1.00 67.38 106 ILE A C 1
ATOM 803 O O . ILE A 1 106 ? 10.069 -2.598 3.964 1.00 67.38 106 ILE A O 1
ATOM 807 N N . LEU A 1 107 ? 10.751 -0.909 5.275 1.00 68.31 107 LEU A N 1
ATOM 808 C CA . LEU A 1 107 ? 12.066 -0.782 4.660 1.00 68.31 107 LEU A CA 1
ATOM 809 C C . LEU A 1 107 ? 12.951 -2.003 4.952 1.00 68.31 107 LEU A C 1
ATOM 811 O O . LEU A 1 107 ? 13.652 -2.471 4.052 1.00 68.31 107 LEU A O 1
ATOM 815 N N . SER A 1 108 ? 12.931 -2.516 6.187 1.00 70.12 108 SER A N 1
ATOM 816 C CA . SER A 1 108 ? 13.716 -3.691 6.593 1.00 70.12 108 SER A CA 1
ATOM 817 C C . SER A 1 108 ? 13.077 -5.027 6.197 1.00 70.12 108 SER A C 1
ATOM 819 O O . SER A 1 108 ? 13.780 -6.039 6.131 1.00 70.12 108 SER A O 1
ATOM 821 N N . GLY A 1 109 ? 11.777 -5.037 5.895 1.00 67.94 109 GLY A N 1
ATOM 822 C CA . GLY A 1 109 ? 11.053 -6.202 5.401 1.00 67.94 109 GLY A CA 1
ATOM 823 C C . GLY A 1 109 ? 11.623 -6.762 4.092 1.00 67.94 109 GLY A C 1
ATOM 824 O O . GLY A 1 109 ? 12.299 -6.069 3.328 1.00 67.94 109 GLY A O 1
ATOM 825 N N . GLN A 1 110 ? 11.353 -8.048 3.836 1.00 66.12 110 GLN A N 1
ATOM 826 C CA . GLN A 1 110 ? 11.723 -8.745 2.592 1.00 66.12 110 GLN A CA 1
ATOM 827 C C . GLN A 1 110 ? 13.219 -8.614 2.235 1.00 66.12 110 GLN A C 1
ATOM 829 O O . GLN A 1 110 ? 13.590 -8.259 1.117 1.00 66.12 110 GLN A O 1
ATOM 834 N N . GLY A 1 111 ? 14.102 -8.853 3.212 1.00 67.81 111 GLY A N 1
ATOM 835 C CA . GLY A 1 111 ? 15.553 -8.866 2.987 1.00 67.81 111 GLY A CA 1
ATOM 836 C C . GLY A 1 111 ? 16.176 -7.488 2.732 1.00 67.81 111 GLY A C 1
ATOM 837 O O . GLY A 1 111 ? 17.213 -7.401 2.077 1.00 67.81 111 GLY A O 1
ATOM 838 N N . GLY A 1 112 ? 15.560 -6.406 3.225 1.00 67.94 112 GLY A N 1
ATOM 839 C CA . GLY A 1 112 ? 16.077 -5.043 3.059 1.00 67.94 112 GLY A CA 1
ATOM 840 C C . GLY A 1 112 ? 15.823 -4.441 1.674 1.00 67.94 112 GLY A C 1
ATOM 841 O O . GLY A 1 112 ? 16.471 -3.457 1.303 1.00 67.94 112 GLY A O 1
ATOM 842 N N . PHE A 1 113 ? 14.884 -5.008 0.907 1.00 69.50 113 PHE A N 1
ATOM 843 C CA . PHE A 1 113 ? 14.468 -4.474 -0.391 1.00 69.50 113 PHE A CA 1
ATOM 844 C C . PHE A 1 113 ? 13.999 -3.021 -0.282 1.00 69.50 113 PHE A C 1
ATOM 846 O O . PHE A 1 113 ? 14.400 -2.185 -1.089 1.00 69.50 113 PHE A O 1
ATOM 853 N N . GLY A 1 114 ? 13.211 -2.687 0.744 1.00 71.94 114 GLY A N 1
ATOM 854 C CA . GLY A 1 114 ? 12.722 -1.324 0.919 1.00 71.94 114 GLY A CA 1
ATOM 855 C C . GLY A 1 114 ? 13.845 -0.328 1.228 1.00 71.94 114 GLY A C 1
ATOM 856 O O . GLY A 1 114 ? 13.854 0.760 0.661 1.00 71.94 114 GLY A O 1
ATOM 857 N N . VA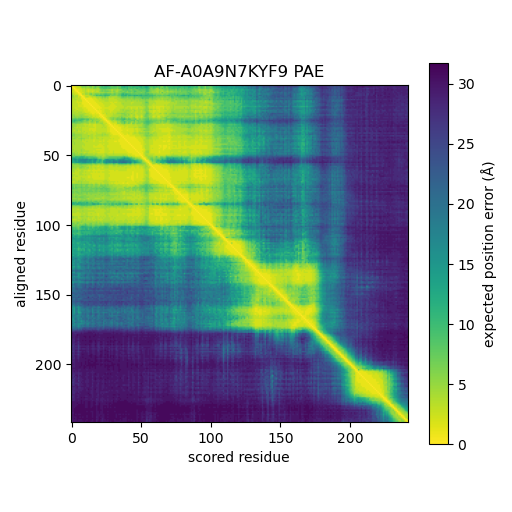L A 1 115 ? 14.848 -0.698 2.038 1.00 75.38 115 VAL A N 1
ATOM 858 C CA . VAL A 1 115 ? 16.052 0.136 2.250 1.00 75.38 115 VAL A CA 1
ATOM 859 C C . VAL A 1 115 ? 16.797 0.372 0.937 1.00 75.38 115 VAL A C 1
ATOM 861 O O . VAL A 1 115 ? 17.236 1.493 0.682 1.00 75.38 115 VAL A O 1
ATOM 864 N N . ARG A 1 116 ? 16.932 -0.662 0.09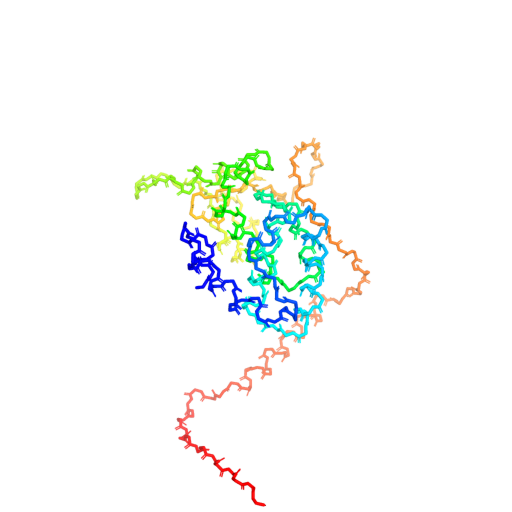6 1.00 72.31 116 ARG A N 1
ATOM 865 C CA . ARG A 1 116 ? 17.557 -0.531 -1.226 1.00 72.31 116 ARG A CA 1
ATOM 866 C C . ARG A 1 116 ? 16.765 0.434 -2.106 1.00 72.31 116 ARG A C 1
ATOM 868 O O . ARG A 1 116 ? 17.346 1.387 -2.606 1.00 72.31 116 ARG A O 1
ATOM 875 N N . LEU A 1 117 ? 15.449 0.252 -2.190 1.00 68.50 117 LEU A N 1
ATOM 876 C CA . LEU A 1 117 ? 14.557 1.124 -2.949 1.00 68.50 117 LEU A CA 1
ATOM 877 C C . LEU A 1 117 ? 14.652 2.583 -2.486 1.00 68.50 117 LEU A C 1
ATOM 879 O O . LEU A 1 117 ? 14.799 3.480 -3.307 1.00 68.50 117 LEU A O 1
ATOM 883 N N . LEU A 1 118 ? 14.619 2.826 -1.173 1.00 74.31 118 LEU A N 1
ATOM 884 C CA . LEU A 1 118 ? 14.738 4.171 -0.613 1.00 74.31 118 LEU A CA 1
ATOM 885 C C . LEU A 1 118 ? 16.093 4.802 -0.935 1.00 74.31 118 LEU A C 1
ATOM 887 O O . LEU A 1 118 ? 16.144 5.972 -1.302 1.00 74.31 118 LEU A O 1
ATOM 891 N N . ARG A 1 119 ? 17.185 4.045 -0.792 1.00 77.06 119 ARG A N 1
ATOM 892 C CA . ARG A 1 119 ? 18.534 4.508 -1.139 1.00 77.06 119 ARG A CA 1
ATOM 893 C C . ARG A 1 119 ? 18.612 4.893 -2.611 1.00 77.06 119 ARG A C 1
ATOM 895 O O . ARG A 1 119 ? 19.190 5.925 -2.934 1.00 77.06 119 ARG A O 1
ATOM 902 N N . ASP A 1 120 ? 18.042 4.060 -3.468 1.00 72.19 120 ASP A N 1
ATOM 903 C CA . ASP A 1 120 ? 18.080 4.241 -4.909 1.00 72.19 120 ASP A CA 1
ATOM 904 C C . ASP A 1 120 ? 17.218 5.456 -5.313 1.00 72.19 120 ASP A C 1
ATOM 906 O O . ASP A 1 120 ? 17.700 6.331 -6.021 1.00 72.19 120 ASP A O 1
ATOM 910 N N . MET A 1 121 ? 16.020 5.626 -4.740 1.00 70.25 121 MET A N 1
ATOM 911 C CA . MET A 1 121 ? 15.178 6.820 -4.936 1.00 70.25 121 MET A CA 1
ATOM 912 C C . MET A 1 121 ? 15.782 8.113 -4.366 1.00 70.25 121 MET A C 1
ATOM 914 O O . MET A 1 121 ? 15.546 9.195 -4.897 1.00 70.25 121 MET A O 1
ATOM 918 N N . ALA A 1 122 ? 16.516 8.025 -3.254 1.00 76.06 122 ALA A N 1
ATOM 919 C CA . ALA A 1 122 ? 17.187 9.169 -2.638 1.00 76.06 122 ALA A CA 1
ATOM 920 C C . ALA A 1 122 ? 18.472 9.568 -3.380 1.00 76.06 122 ALA A C 1
ATOM 922 O O . ALA A 1 122 ? 19.079 10.594 -3.059 1.00 76.06 122 ALA A O 1
ATOM 923 N N . ARG A 1 123 ? 18.910 8.761 -4.351 1.00 76.31 123 ARG A N 1
ATOM 924 C CA . ARG A 1 123 ? 20.086 9.053 -5.156 1.00 76.31 123 ARG A CA 1
ATOM 925 C C . ARG A 1 123 ? 19.762 10.201 -6.108 1.00 76.31 123 ARG A C 1
ATOM 927 O O . ARG A 1 123 ? 18.895 10.096 -6.966 1.00 76.31 123 ARG A O 1
ATOM 934 N N . ALA A 1 124 ? 20.470 11.311 -5.947 1.00 73.19 124 ALA A N 1
ATOM 935 C CA . ALA A 1 124 ? 20.469 12.383 -6.928 1.00 73.19 124 ALA A CA 1
ATOM 936 C C . ALA A 1 124 ? 21.577 12.094 -7.946 1.00 73.19 124 ALA A C 1
ATOM 938 O O . ALA A 1 124 ? 22.754 12.186 -7.599 1.00 73.19 124 ALA A O 1
ATOM 939 N N . GLU A 1 125 ? 21.211 11.724 -9.171 1.00 69.50 125 GLU A N 1
ATOM 940 C CA . GLU A 1 125 ? 22.163 11.649 -10.284 1.00 69.50 125 GLU A CA 1
ATOM 941 C C . GLU A 1 125 ? 22.188 12.975 -11.053 1.00 69.50 125 GLU A C 1
ATOM 943 O O . GLU A 1 125 ? 21.170 13.649 -11.246 1.00 69.50 125 GLU A O 1
ATOM 948 N N . GLY A 1 126 ? 23.386 13.376 -11.463 1.00 73.19 126 GLY A N 1
ATOM 949 C CA . GLY A 1 126 ? 23.603 14.501 -12.356 1.00 73.19 126 GLY A CA 1
ATOM 950 C C . GLY A 1 126 ? 23.373 14.103 -13.814 1.00 73.19 126 GLY A C 1
ATOM 951 O O . GLY A 1 126 ? 23.546 12.957 -14.204 1.00 73.19 126 GLY A O 1
ATOM 952 N N . HIS A 1 127 ? 23.081 15.080 -14.674 1.00 73.50 127 HIS A N 1
ATOM 953 C CA . HIS A 1 127 ? 22.861 14.871 -16.117 1.00 73.50 127 HIS A CA 1
ATOM 954 C C . HIS A 1 127 ? 24.080 14.298 -16.877 1.00 73.50 127 HIS A C 1
ATOM 956 O O . HIS A 1 127 ? 23.977 13.998 -18.063 1.00 73.50 127 HIS A O 1
ATOM 962 N N . ILE A 1 128 ? 25.242 14.221 -16.224 1.00 87.62 128 ILE A N 1
ATOM 963 C CA . ILE A 1 128 ? 26.520 13.760 -16.788 1.00 87.62 128 ILE A CA 1
ATOM 964 C C . ILE A 1 128 ? 26.883 12.368 -16.236 1.00 87.62 128 ILE A C 1
ATOM 966 O O . ILE A 1 128 ? 27.871 11.765 -16.660 1.00 87.62 128 ILE A O 1
ATOM 970 N N . ASP A 1 129 ? 26.093 11.844 -15.297 1.00 79.75 129 ASP A N 1
ATOM 971 C CA . ASP A 1 129 ? 26.323 10.516 -14.754 1.00 79.75 129 ASP A CA 1
ATOM 972 C C . ASP A 1 129 ? 26.081 9.452 -15.827 1.00 79.75 129 ASP A C 1
ATOM 974 O O . ASP A 1 129 ? 25.353 9.639 -16.807 1.00 79.75 129 ASP A O 1
ATOM 978 N N . ARG A 1 130 ? 26.777 8.327 -15.675 1.00 79.81 130 ARG A N 1
ATOM 979 C CA . ARG A 1 130 ? 26.635 7.206 -16.602 1.00 79.81 130 ARG A CA 1
ATOM 980 C C . ARG A 1 130 ? 25.277 6.536 -16.380 1.00 79.81 130 ARG A C 1
ATOM 982 O O . ARG A 1 130 ? 24.885 6.401 -15.223 1.00 79.81 130 ARG A O 1
ATOM 989 N N . PRO A 1 131 ? 24.608 6.063 -17.447 1.00 79.75 131 PRO A N 1
ATOM 990 C CA . PRO A 1 131 ? 23.367 5.313 -17.299 1.00 79.75 131 PRO A CA 1
ATOM 991 C C . PRO A 1 131 ? 23.597 4.085 -16.413 1.00 79.75 131 PRO A C 1
ATOM 993 O O . PRO A 1 131 ? 24.611 3.395 -16.548 1.00 79.75 131 PRO A O 1
ATOM 996 N N . SER A 1 132 ? 22.665 3.849 -15.492 1.00 81.25 132 SER A N 1
ATOM 997 C CA . SER A 1 132 ? 22.729 2.784 -14.485 1.00 81.25 132 SER A CA 1
ATOM 998 C C . SER A 1 132 ? 21.991 1.504 -14.886 1.00 81.25 132 SER A C 1
ATOM 1000 O O . SER A 1 132 ? 22.101 0.508 -14.180 1.00 81.25 132 SER A O 1
ATOM 1002 N N . ALA A 1 133 ? 21.256 1.526 -16.000 1.00 88.00 133 ALA A N 1
ATOM 1003 C CA . ALA A 1 133 ? 20.543 0.386 -16.565 1.00 88.00 133 ALA A CA 1
ATOM 1004 C C . ALA A 1 133 ? 20.735 0.330 -18.086 1.00 88.00 133 ALA A C 1
ATOM 1006 O O . ALA A 1 133 ? 20.998 1.352 -18.725 1.00 88.00 133 ALA A O 1
ATOM 1007 N N . ASP A 1 134 ? 20.559 -0.858 -18.666 1.00 87.94 134 ASP A N 1
ATOM 1008 C CA . ASP A 1 134 ? 20.599 -1.050 -20.116 1.00 87.94 134 ASP A CA 1
ATOM 1009 C C . ASP A 1 134 ? 19.333 -0.496 -20.796 1.00 87.94 134 ASP A C 1
ATOM 1011 O O . ASP A 1 134 ? 19.404 0.028 -21.909 1.00 87.94 134 ASP A O 1
ATOM 1015 N N . LEU A 1 135 ? 18.168 -0.652 -20.151 1.00 88.44 135 LEU A N 1
ATOM 1016 C CA . LEU A 1 135 ? 16.849 -0.315 -20.701 1.00 88.44 135 LEU A CA 1
ATOM 1017 C C . LEU A 1 135 ? 15.897 0.203 -19.619 1.00 88.44 135 LEU A C 1
ATOM 1019 O O . LEU A 1 135 ? 15.868 -0.311 -18.503 1.00 88.44 135 LEU A O 1
ATOM 1023 N N . ALA A 1 136 ? 15.013 1.134 -19.968 1.00 90.12 136 ALA A N 1
ATOM 1024 C CA . ALA A 1 136 ? 13.882 1.481 -19.113 1.00 90.12 136 ALA A CA 1
ATOM 1025 C C . ALA A 1 136 ? 12.745 0.452 -19.241 1.00 90.12 136 ALA A C 1
ATOM 1027 O O . ALA A 1 136 ? 12.503 -0.118 -20.307 1.00 90.12 136 ALA A O 1
ATOM 1028 N N . TYR A 1 137 ? 11.941 0.268 -18.191 1.00 89.50 137 TYR A N 1
ATOM 1029 C CA . TYR A 1 137 ? 10.797 -0.656 -18.197 1.00 89.50 137 TYR A CA 1
ATOM 1030 C C . TYR A 1 137 ? 9.796 -0.358 -19.323 1.00 89.50 137 TYR A C 1
ATOM 1032 O O . TYR A 1 137 ? 9.221 -1.265 -19.928 1.00 89.50 137 TYR A O 1
ATOM 1040 N N . ARG A 1 138 ? 9.609 0.924 -19.661 1.00 86.88 138 ARG A N 1
ATOM 1041 C CA . ARG A 1 138 ? 8.763 1.334 -20.793 1.00 86.88 138 ARG A CA 1
ATOM 1042 C C . ARG A 1 138 ? 9.327 0.864 -22.135 1.00 86.88 138 ARG A C 1
ATOM 1044 O O . ARG A 1 138 ? 8.552 0.480 -23.008 1.00 86.88 138 ARG A O 1
ATOM 1051 N N . GLU A 1 139 ? 10.647 0.872 -22.285 1.00 88.31 139 GLU A N 1
ATOM 1052 C CA . GLU A 1 139 ? 11.333 0.387 -23.482 1.00 88.31 139 GLU A CA 1
ATOM 1053 C C . GLU A 1 139 ? 11.265 -1.133 -23.554 1.00 88.31 139 GLU A C 1
ATOM 1055 O O . GLU A 1 139 ? 10.891 -1.669 -24.593 1.00 88.31 139 GLU A O 1
ATOM 1060 N N . LEU A 1 140 ? 11.495 -1.829 -22.435 1.00 87.69 140 LEU A N 1
ATOM 1061 C CA . LEU A 1 140 ? 11.313 -3.277 -22.345 1.00 87.69 140 LEU A CA 1
ATOM 1062 C C . LEU A 1 140 ? 9.898 -3.690 -22.781 1.00 87.69 140 LEU A C 1
ATOM 1064 O O . LEU A 1 140 ? 9.735 -4.600 -23.591 1.00 87.69 140 LEU A O 1
ATOM 1068 N N . LYS A 1 141 ? 8.873 -2.971 -22.311 1.00 88.44 141 LYS A N 1
ATOM 1069 C CA . LYS A 1 141 ? 7.474 -3.206 -22.694 1.00 88.44 141 LYS A CA 1
ATOM 1070 C C . LYS A 1 141 ? 7.208 -2.942 -24.180 1.00 88.44 141 LYS A C 1
ATOM 1072 O O . LYS A 1 141 ? 6.378 -3.610 -24.792 1.00 88.44 141 LYS A O 1
ATOM 1077 N N . ALA A 1 142 ? 7.892 -1.971 -24.783 1.00 85.56 142 ALA A N 1
ATOM 1078 C CA . ALA A 1 142 ? 7.814 -1.749 -26.225 1.00 85.56 142 ALA A CA 1
ATOM 1079 C C . ALA A 1 142 ? 8.507 -2.880 -27.009 1.00 85.56 142 ALA A C 1
ATOM 1081 O O . ALA A 1 142 ? 7.989 -3.328 -28.035 1.00 85.56 142 ALA A O 1
ATOM 1082 N N . LEU A 1 143 ? 9.640 -3.372 -26.497 1.00 84.69 143 LEU A N 1
ATOM 1083 C CA . LEU A 1 143 ? 10.437 -4.448 -27.084 1.00 84.69 143 LEU A CA 1
ATOM 1084 C C . LEU A 1 143 ? 9.793 -5.830 -26.955 1.00 84.69 143 LEU A C 1
ATOM 1086 O O . LEU A 1 143 ? 10.048 -6.682 -27.803 1.00 84.69 143 LEU A O 1
ATOM 1090 N N . GLU A 1 144 ? 8.908 -6.042 -25.979 1.00 82.75 144 GLU A N 1
ATOM 1091 C CA . GLU A 1 144 ? 8.122 -7.276 -25.825 1.00 82.75 144 GLU A CA 1
ATOM 1092 C C . GLU A 1 144 ? 7.430 -7.692 -27.138 1.00 82.75 144 GLU A C 1
ATOM 1094 O O . GLU A 1 144 ? 7.385 -8.869 -27.485 1.00 82.75 144 GLU A O 1
ATOM 1099 N N . ARG A 1 145 ? 6.961 -6.717 -27.929 1.00 79.69 145 ARG A N 1
ATOM 1100 C CA . ARG A 1 145 ? 6.271 -6.950 -29.211 1.00 79.69 145 ARG A CA 1
ATOM 1101 C C . ARG A 1 145 ? 7.196 -7.379 -30.352 1.00 79.69 145 ARG A C 1
ATOM 1103 O O . ARG A 1 145 ? 6.724 -7.966 -31.321 1.00 79.69 145 ARG A O 1
ATOM 1110 N N . ILE A 1 146 ? 8.479 -7.034 -30.266 1.00 80.69 146 ILE A N 1
ATOM 1111 C CA . ILE A 1 146 ? 9.490 -7.244 -31.318 1.00 80.69 146 ILE A CA 1
ATOM 1112 C C . ILE A 1 146 ? 10.383 -8.449 -30.978 1.00 80.69 146 ILE A C 1
ATOM 1114 O O . ILE A 1 146 ? 10.920 -9.097 -31.874 1.00 80.69 146 ILE A O 1
ATOM 1118 N N . GLY A 1 147 ? 10.489 -8.787 -29.691 1.00 79.25 147 GLY A N 1
ATOM 1119 C CA . GLY A 1 147 ? 11.357 -9.832 -29.164 1.00 79.25 147 GLY A CA 1
ATOM 1120 C C . GLY A 1 147 ? 12.705 -9.274 -28.702 1.00 79.25 147 GLY A C 1
ATOM 1121 O O . GLY A 1 147 ? 13.406 -8.580 -29.439 1.00 79.25 147 GLY A O 1
ATOM 1122 N N . ILE A 1 148 ? 13.089 -9.623 -27.471 1.00 77.19 148 ILE A N 1
ATOM 1123 C CA . ILE A 1 148 ? 14.331 -9.182 -26.807 1.00 77.19 148 ILE A CA 1
ATOM 1124 C C . ILE A 1 148 ? 15.592 -9.637 -27.561 1.00 77.19 148 ILE A C 1
ATOM 1126 O O . ILE A 1 148 ? 16.612 -8.944 -27.551 1.00 77.19 148 ILE A O 1
ATOM 1130 N N . ASP A 1 149 ? 15.514 -10.753 -28.290 1.00 77.50 149 ASP A N 1
ATOM 1131 C CA . ASP A 1 149 ? 16.634 -11.321 -29.047 1.00 77.50 149 ASP A CA 1
ATOM 1132 C C . ASP A 1 149 ? 17.233 -10.329 -30.061 1.00 77.50 149 ASP A C 1
ATOM 1134 O O . ASP A 1 149 ? 18.443 -10.335 -30.292 1.00 77.50 149 ASP A O 1
ATOM 1138 N N . ALA A 1 150 ? 16.422 -9.429 -30.629 1.00 75.62 150 ALA A N 1
ATOM 1139 C CA . ALA A 1 150 ? 16.889 -8.434 -31.595 1.00 75.62 150 ALA A CA 1
ATOM 1140 C C . ALA A 1 150 ? 17.789 -7.355 -30.965 1.00 75.62 150 ALA A C 1
ATOM 1142 O O . ALA A 1 150 ? 18.662 -6.803 -31.639 1.00 75.62 150 ALA A O 1
ATOM 1143 N N . VAL A 1 151 ? 17.592 -7.066 -29.676 1.00 75.56 151 VAL A N 1
ATOM 1144 C CA . VAL A 1 151 ? 18.293 -6.000 -28.942 1.00 75.56 151 VAL A CA 1
ATOM 1145 C C . VAL A 1 151 ? 19.417 -6.561 -28.072 1.00 75.56 151 VAL A C 1
ATOM 1147 O O . VAL A 1 151 ? 20.399 -5.863 -27.836 1.00 75.56 151 VAL A O 1
ATOM 1150 N N . SER A 1 152 ? 19.341 -7.847 -27.715 1.00 75.19 152 SER A N 1
ATOM 1151 C CA . SER A 1 152 ? 20.322 -8.587 -26.903 1.00 75.19 152 SER A CA 1
ATOM 1152 C C . SER A 1 152 ? 21.793 -8.343 -27.267 1.00 75.19 152 SER A C 1
ATOM 1154 O O . SER A 1 152 ? 22.640 -8.218 -26.391 1.00 75.19 152 SER A O 1
ATOM 1156 N N . ARG A 1 153 ? 22.111 -8.210 -28.563 1.00 73.44 153 ARG A N 1
ATOM 1157 C CA . ARG A 1 153 ? 23.485 -8.004 -29.061 1.00 73.44 153 ARG A CA 1
ATOM 1158 C C . ARG A 1 153 ? 24.078 -6.631 -28.739 1.00 73.44 153 ARG A C 1
ATOM 1160 O O . ARG A 1 153 ? 25.265 -6.431 -28.972 1.00 73.44 153 ARG A O 1
ATOM 1167 N N . ARG A 1 154 ? 23.251 -5.675 -28.311 1.00 75.12 154 ARG A N 1
ATOM 1168 C CA . ARG A 1 154 ? 23.646 -4.290 -28.011 1.00 75.12 154 ARG A CA 1
ATOM 1169 C C . ARG A 1 154 ? 23.668 -3.984 -26.513 1.00 75.12 154 ARG A C 1
ATOM 1171 O O . ARG A 1 154 ? 23.992 -2.858 -26.157 1.00 75.12 154 ARG A O 1
ATOM 1178 N N . LEU A 1 155 ? 23.307 -4.950 -25.673 1.00 80.31 155 LEU A N 1
ATOM 1179 C CA . LEU A 1 155 ? 23.275 -4.793 -24.220 1.00 80.31 155 LEU A CA 1
ATOM 1180 C C . LEU A 1 155 ? 24.677 -4.976 -23.633 1.00 80.31 155 LEU A C 1
ATOM 1182 O O . LEU A 1 155 ? 25.506 -5.680 -24.217 1.00 80.31 155 LEU A O 1
ATOM 1186 N N . GLY A 1 156 ? 24.943 -4.338 -22.489 1.00 71.31 156 GLY A N 1
ATOM 1187 C CA . GLY A 1 156 ? 26.249 -4.408 -21.832 1.00 71.31 156 GLY A CA 1
ATOM 1188 C C . GLY A 1 156 ? 26.582 -5.802 -21.292 1.00 71.31 156 GLY A C 1
ATOM 1189 O O . GLY A 1 156 ? 27.755 -6.180 -21.243 1.00 71.31 156 GLY A O 1
ATOM 1190 N N . HIS A 1 157 ? 25.555 -6.588 -20.948 1.00 77.94 157 HIS A N 1
ATOM 1191 C CA . HIS A 1 157 ? 25.684 -7.889 -20.297 1.00 77.94 157 HIS A CA 1
ATOM 1192 C C . HIS A 1 157 ? 25.127 -9.037 -21.158 1.00 77.94 157 HIS A C 1
ATOM 1194 O O . HIS A 1 157 ? 24.081 -8.942 -21.804 1.00 77.94 157 HIS A O 1
ATOM 1200 N N . VAL A 1 158 ? 25.847 -10.164 -21.186 1.00 80.56 158 VAL A N 1
ATOM 1201 C CA . VAL A 1 158 ? 25.455 -11.350 -21.966 1.00 80.56 158 VAL A CA 1
ATOM 1202 C C . VAL A 1 158 ? 24.505 -12.217 -21.143 1.00 80.56 158 VAL A C 1
ATOM 1204 O O . VAL A 1 158 ? 24.915 -12.811 -20.149 1.00 80.56 158 VAL A O 1
ATOM 1207 N N . GLY A 1 159 ? 23.256 -12.348 -21.599 1.00 79.50 159 GLY A N 1
ATOM 1208 C CA . GLY A 1 159 ? 22.235 -13.193 -20.959 1.00 79.50 159 GLY A CA 1
ATOM 1209 C C . GLY A 1 159 ? 21.562 -12.573 -19.729 1.00 79.50 159 GLY A C 1
ATOM 1210 O O . GLY A 1 159 ? 20.739 -13.230 -19.093 1.00 79.50 159 GLY A O 1
ATOM 1211 N N . GLU A 1 160 ? 21.877 -11.317 -19.421 1.00 86.25 160 GLU A N 1
ATOM 1212 C CA . GLU A 1 160 ? 21.258 -10.514 -18.370 1.00 86.25 160 GLU A CA 1
ATOM 1213 C C . GLU A 1 160 ? 20.927 -9.129 -18.933 1.00 86.25 160 GLU A C 1
ATOM 1215 O O . GLU A 1 160 ? 21.646 -8.623 -19.794 1.00 86.25 160 GLU A O 1
ATOM 1220 N N . ILE A 1 161 ? 19.808 -8.554 -18.499 1.00 88.25 161 ILE A N 1
ATOM 1221 C CA . ILE A 1 161 ? 19.398 -7.189 -18.838 1.00 88.25 161 ILE A CA 1
ATOM 1222 C C . ILE A 1 161 ? 19.152 -6.453 -17.540 1.00 88.25 161 ILE A C 1
ATOM 1224 O O . ILE A 1 161 ? 18.316 -6.888 -16.745 1.00 88.25 161 ILE A O 1
ATOM 1228 N N . GLU A 1 162 ? 19.827 -5.327 -17.352 1.00 89.94 162 GLU A N 1
ATOM 1229 C CA . GLU A 1 162 ? 19.491 -4.407 -16.275 1.00 89.94 162 GLU A CA 1
ATOM 1230 C C . GLU A 1 162 ? 18.380 -3.469 -16.740 1.00 89.94 162 GLU A C 1
ATOM 1232 O O . GLU A 1 162 ? 18.528 -2.724 -17.711 1.00 89.94 162 GLU A O 1
ATOM 1237 N N . VAL A 1 163 ? 17.241 -3.533 -16.057 1.00 89.19 163 VAL A N 1
ATOM 1238 C CA . VAL A 1 163 ? 16.042 -2.777 -16.404 1.00 89.19 163 VAL A CA 1
ATOM 1239 C C . VAL A 1 163 ? 15.725 -1.785 -15.300 1.00 89.19 163 VAL A C 1
ATOM 1241 O O . VAL A 1 163 ? 15.558 -2.154 -14.137 1.00 89.19 163 VAL A O 1
ATOM 1244 N N . GLU A 1 164 ? 15.581 -0.523 -15.677 1.00 89.88 164 GLU A N 1
ATOM 1245 C CA . GLU A 1 164 ? 15.122 0.541 -14.795 1.00 89.88 164 GLU A CA 1
ATOM 1246 C C . GLU A 1 164 ? 13.588 0.514 -14.687 1.00 89.88 164 GLU A C 1
ATOM 1248 O O . GLU A 1 164 ? 12.867 0.813 -15.641 1.00 89.88 164 GLU A O 1
ATOM 1253 N N . LEU A 1 165 ? 13.067 0.129 -13.521 1.00 85.00 165 LEU A N 1
ATOM 1254 C CA . LEU A 1 165 ? 11.629 0.023 -13.245 1.00 85.00 165 LEU A CA 1
ATOM 1255 C C . LEU A 1 165 ? 10.995 1.392 -12.966 1.00 85.00 165 LEU A C 1
ATOM 1257 O O . LEU A 1 165 ? 9.894 1.698 -13.429 1.00 85.00 165 LEU A O 1
ATOM 1261 N N . LEU A 1 166 ? 11.715 2.207 -12.205 1.00 78.44 166 LEU A N 1
ATOM 1262 C CA . LEU A 1 166 ? 11.441 3.597 -11.847 1.00 78.44 166 LEU A CA 1
ATOM 1263 C C . LEU A 1 166 ? 12.786 4.331 -11.852 1.00 78.44 166 LEU A C 1
ATOM 1265 O O . LEU A 1 166 ? 13.800 3.642 -11.760 1.00 78.44 166 LEU A O 1
ATOM 1269 N N . PRO A 1 167 ? 12.815 5.677 -11.901 1.00 76.44 167 PRO A N 1
ATOM 1270 C CA . PRO A 1 167 ? 14.064 6.425 -11.808 1.00 76.44 167 PRO A CA 1
ATOM 1271 C C . PRO A 1 167 ? 14.975 5.871 -10.707 1.00 76.44 167 PRO A C 1
ATOM 1273 O O . PRO A 1 167 ? 14.562 5.818 -9.545 1.00 76.44 167 PRO A O 1
ATOM 1276 N N . PHE A 1 168 ? 16.166 5.417 -11.100 1.00 74.31 168 PHE A N 1
ATOM 1277 C CA . PHE A 1 168 ? 17.215 4.838 -10.245 1.00 74.31 168 PHE A CA 1
ATOM 1278 C C . PHE A 1 168 ? 16.927 3.457 -9.637 1.00 74.31 168 PHE A C 1
ATOM 1280 O O . PHE A 1 168 ? 17.808 2.869 -9.014 1.00 74.31 168 PHE A O 1
ATOM 1287 N N . VAL A 1 169 ? 15.732 2.900 -9.831 1.00 77.75 169 VAL A N 1
ATOM 1288 C CA . VAL A 1 169 ? 15.353 1.571 -9.340 1.00 77.75 169 VAL A CA 1
ATOM 1289 C C . VAL A 1 169 ? 15.619 0.547 -10.433 1.00 77.75 169 VAL A C 1
ATOM 1291 O O . VAL A 1 169 ? 14.794 0.355 -11.329 1.00 77.75 169 VAL A O 1
ATOM 1294 N N . THR A 1 170 ? 16.762 -0.130 -10.350 1.00 87.25 170 THR A N 1
ATOM 1295 C CA . THR A 1 170 ? 17.168 -1.136 -11.335 1.00 87.25 170 THR A CA 1
ATOM 1296 C C . THR A 1 170 ? 16.903 -2.558 -10.844 1.00 87.25 170 THR A C 1
ATOM 1298 O O . THR A 1 170 ? 16.983 -2.877 -9.656 1.00 87.25 170 THR A O 1
ATOM 1301 N N . SER A 1 171 ? 16.542 -3.435 -11.775 1.00 86.81 171 SER A N 1
ATOM 1302 C CA . SER A 1 171 ? 16.364 -4.864 -11.539 1.00 86.81 171 SER A CA 1
ATOM 1303 C C . SER A 1 171 ? 16.965 -5.631 -12.704 1.00 86.81 171 SER A C 1
ATOM 1305 O O . SER A 1 171 ? 16.819 -5.217 -13.853 1.00 86.81 171 SER A O 1
ATOM 1307 N N . SER A 1 172 ? 17.661 -6.727 -12.413 1.00 88.25 172 SER A N 1
ATOM 1308 C CA . SER A 1 172 ? 18.293 -7.533 -13.444 1.00 88.25 172 SER A CA 1
ATOM 1309 C C . SER A 1 172 ? 17.454 -8.760 -13.786 1.00 88.25 172 SER A C 1
ATOM 1311 O O . SER A 1 172 ? 16.927 -9.457 -12.916 1.00 88.25 172 SER A O 1
ATOM 1313 N N . PHE A 1 173 ? 17.291 -8.998 -15.084 1.00 85.12 173 PHE A N 1
ATOM 1314 C CA . PHE A 1 173 ? 16.498 -10.092 -15.624 1.00 85.12 173 PHE A CA 1
ATOM 1315 C C . PHE A 1 173 ? 17.393 -10.990 -16.460 1.00 85.12 173 PHE A C 1
ATOM 1317 O O . PHE A 1 173 ? 18.034 -10.537 -17.410 1.00 85.12 173 PHE A O 1
ATOM 1324 N N . THR A 1 174 ? 17.412 -12.281 -16.140 1.00 83.38 174 THR A N 1
ATOM 1325 C CA . THR A 1 174 ? 18.089 -13.266 -16.979 1.00 83.38 174 THR A CA 1
ATOM 1326 C C . THR A 1 174 ? 17.199 -13.621 -18.165 1.00 83.38 174 THR A C 1
ATOM 1328 O O . THR A 1 174 ? 16.004 -13.882 -18.020 1.00 83.38 174 THR A O 1
ATOM 1331 N N . TYR A 1 175 ? 17.774 -13.626 -19.364 1.00 78.44 175 TYR A N 1
ATOM 1332 C CA . TYR A 1 175 ? 17.081 -14.079 -20.566 1.00 78.44 175 TYR A CA 1
ATOM 1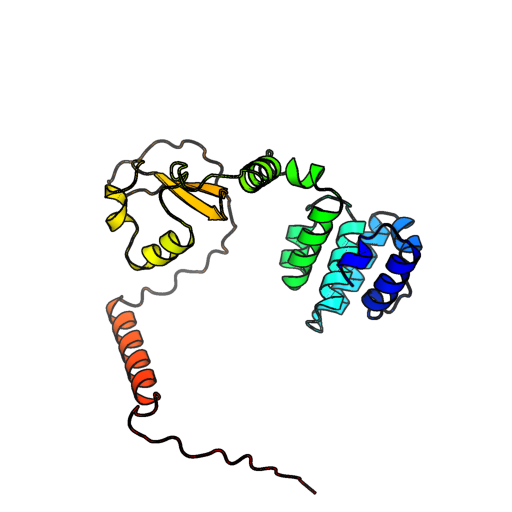333 C C . TYR A 1 175 ? 17.940 -15.119 -21.271 1.00 78.44 175 TYR A C 1
ATOM 1335 O O . TYR A 1 175 ? 19.107 -14.904 -21.601 1.00 78.44 175 TYR A O 1
ATOM 1343 N N . GLN A 1 176 ? 17.353 -16.287 -21.509 1.00 68.69 176 GLN A N 1
ATOM 1344 C CA . GLN A 1 176 ? 17.991 -17.295 -22.337 1.00 68.69 176 GLN A CA 1
ATOM 1345 C C . GLN A 1 176 ? 17.691 -16.964 -23.796 1.00 68.69 176 GLN A C 1
ATOM 1347 O O . GLN A 1 176 ? 16.667 -17.378 -24.338 1.00 68.69 176 GLN A O 1
ATOM 1352 N N . ALA A 1 177 ? 18.600 -16.233 -24.447 1.00 61.78 177 ALA A N 1
ATOM 1353 C CA . ALA A 1 177 ? 18.672 -16.272 -25.903 1.00 61.78 177 ALA A CA 1
ATOM 1354 C C . ALA A 1 177 ? 18.772 -17.753 -26.289 1.00 61.78 177 ALA A C 1
ATOM 1356 O O . ALA A 1 177 ? 19.628 -18.455 -25.750 1.00 61.78 177 ALA A O 1
ATOM 1357 N N . LYS A 1 178 ? 17.867 -18.251 -27.140 1.00 56.94 178 LYS A N 1
ATOM 1358 C CA . LYS A 1 178 ? 17.767 -19.675 -27.503 1.00 56.94 178 LYS A CA 1
ATOM 1359 C C . LYS A 1 178 ? 19.096 -20.200 -28.066 1.00 56.94 178 LYS A C 1
ATOM 1361 O O . LYS A 1 178 ? 19.312 -20.234 -29.271 1.00 56.94 178 LYS A O 1
ATOM 1366 N N . ALA A 1 179 ? 19.977 -20.643 -27.185 1.00 47.75 179 ALA A N 1
ATOM 1367 C CA . ALA A 1 179 ? 21.200 -21.361 -27.473 1.00 47.75 179 ALA A CA 1
ATOM 1368 C C . ALA A 1 179 ? 21.179 -22.581 -26.554 1.00 47.75 179 ALA A C 1
ATOM 1370 O O . ALA A 1 179 ? 21.370 -22.469 -25.346 1.00 47.75 179 ALA A O 1
ATOM 1371 N N . GLY A 1 180 ? 20.850 -23.738 -27.131 1.00 45.81 180 GLY A N 1
ATOM 1372 C CA . GLY A 1 180 ? 20.590 -24.986 -26.418 1.00 45.81 180 GLY A CA 1
ATOM 1373 C C . GLY A 1 180 ? 21.780 -25.509 -25.615 1.00 45.81 180 GLY A C 1
ATOM 1374 O O . GLY A 1 180 ? 22.514 -26.378 -26.082 1.00 45.81 180 GLY A O 1
ATOM 1375 N N . ARG A 1 181 ? 21.937 -25.037 -24.378 1.00 44.69 181 ARG A N 1
ATOM 1376 C CA . ARG A 1 181 ? 22.732 -25.708 -23.348 1.00 44.69 181 ARG A CA 1
ATOM 1377 C C . ARG A 1 181 ? 21.977 -25.711 -22.019 1.00 44.69 181 ARG A C 1
ATOM 1379 O O . ARG A 1 181 ? 21.578 -24.641 -21.567 1.00 44.69 181 ARG A O 1
ATOM 1386 N N . PRO A 1 182 ? 21.818 -26.874 -21.366 1.00 42.97 182 PRO A N 1
ATOM 1387 C CA . PRO A 1 182 ? 21.321 -26.918 -20.002 1.00 42.97 182 PRO A CA 1
ATOM 1388 C C . PRO A 1 182 ? 22.407 -26.335 -19.092 1.00 42.97 182 PRO A C 1
ATOM 1390 O O . PRO A 1 182 ? 23.534 -26.836 -19.067 1.00 42.97 182 PRO A O 1
ATOM 1393 N N . ARG A 1 183 ? 22.103 -25.243 -18.385 1.00 45.19 183 ARG A N 1
ATOM 1394 C CA . ARG A 1 183 ? 23.001 -24.672 -17.377 1.00 45.19 183 ARG A CA 1
ATOM 1395 C C . ARG A 1 183 ? 22.439 -24.938 -15.986 1.00 45.19 183 ARG A C 1
ATOM 1397 O O . ARG A 1 183 ? 21.263 -24.712 -15.731 1.00 45.19 183 ARG A O 1
ATOM 1404 N N . VAL A 1 184 ? 23.339 -25.434 -15.145 1.00 49.59 184 VAL A N 1
ATOM 1405 C CA . VAL A 1 184 ? 23.190 -25.760 -13.726 1.00 49.59 184 VAL A CA 1
ATOM 1406 C C . VAL A 1 184 ? 22.598 -24.581 -12.954 1.00 49.59 184 VAL A C 1
ATOM 1408 O O . VAL A 1 184 ? 23.061 -23.449 -13.095 1.00 49.59 184 VAL A O 1
ATOM 1411 N N . GLU A 1 185 ? 21.579 -24.890 -12.157 1.00 41.91 185 GLU A N 1
ATOM 1412 C CA . GLU A 1 185 ? 20.821 -23.985 -11.299 1.00 41.91 185 GLU A CA 1
ATOM 1413 C C . GLU A 1 185 ? 21.742 -23.178 -10.372 1.00 41.91 185 GLU A C 1
ATOM 1415 O O . GLU A 1 185 ? 22.423 -23.721 -9.503 1.00 41.91 185 GLU A O 1
ATOM 1420 N N . GLN A 1 186 ? 21.735 -21.857 -10.535 1.00 42.81 186 GLN A N 1
ATOM 1421 C CA . GLN A 1 186 ? 22.059 -20.934 -9.455 1.00 42.81 186 GLN A CA 1
ATOM 1422 C C . GLN A 1 186 ? 20.733 -20.378 -8.949 1.00 42.81 186 GLN A C 1
ATOM 1424 O O . GLN A 1 186 ? 19.987 -19.771 -9.713 1.00 42.81 186 GLN A O 1
ATOM 1429 N N . HIS A 1 187 ? 20.439 -20.625 -7.672 1.00 39.53 187 HIS A N 1
ATOM 1430 C CA . HIS A 1 187 ? 19.312 -20.046 -6.948 1.00 39.53 187 HIS A CA 1
ATOM 1431 C C . HIS A 1 187 ? 19.387 -18.510 -6.984 1.00 39.53 187 HIS A C 1
ATOM 1433 O O . HIS A 1 187 ? 20.001 -17.882 -6.123 1.00 39.53 187 HIS A O 1
ATOM 1439 N N . GLN A 1 188 ? 18.761 -17.896 -7.984 1.00 42.50 188 GLN A N 1
ATOM 1440 C CA . GLN A 1 188 ? 18.201 -16.559 -7.851 1.00 42.50 188 GLN A CA 1
ATOM 1441 C C . GLN A 1 188 ? 16.780 -16.734 -7.324 1.00 42.50 188 GLN A C 1
ATOM 1443 O O . GLN A 1 188 ? 16.023 -17.545 -7.849 1.00 42.50 188 GLN A O 1
ATOM 1448 N N . LEU A 1 189 ? 16.460 -16.013 -6.249 1.00 41.75 189 LEU A N 1
ATOM 1449 C CA . LEU A 1 189 ? 15.149 -15.999 -5.605 1.00 41.75 189 LEU A CA 1
ATOM 1450 C C . LEU A 1 189 ? 14.089 -15.574 -6.629 1.00 41.75 189 LEU A C 1
ATOM 1452 O O . LEU A 1 189 ? 13.891 -14.387 -6.884 1.00 41.75 189 LEU A O 1
ATOM 1456 N N . SER A 1 190 ? 13.447 -16.560 -7.246 1.00 32.50 190 SER A N 1
ATOM 1457 C CA . SER A 1 190 ? 12.292 -16.374 -8.107 1.00 32.50 190 SER A CA 1
ATOM 1458 C C . SER A 1 190 ? 11.121 -15.898 -7.258 1.00 32.50 190 SER A C 1
ATOM 1460 O O . SER A 1 190 ? 10.749 -16.543 -6.280 1.00 32.50 190 SER A O 1
ATOM 1462 N N . PHE A 1 191 ? 10.517 -14.777 -7.649 1.00 35.53 191 PHE A N 1
ATOM 1463 C CA . PHE A 1 191 ? 9.164 -14.438 -7.227 1.00 35.53 191 PHE A CA 1
A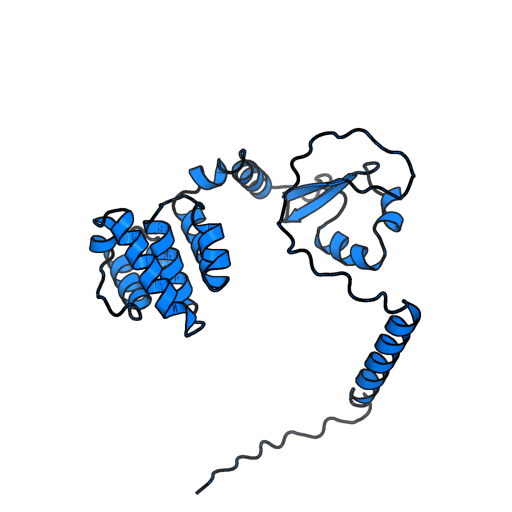TOM 1464 C C . PHE A 1 191 ? 8.216 -15.483 -7.832 1.00 35.53 191 PHE A C 1
ATOM 1466 O O . PHE A 1 191 ? 7.832 -15.380 -8.997 1.00 35.53 191 PHE A O 1
ATOM 1473 N N . GLU A 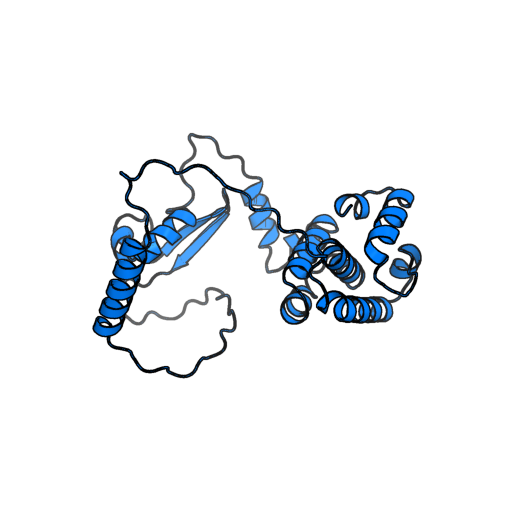1 192 ? 7.867 -16.512 -7.060 1.00 33.03 192 GLU A N 1
ATOM 1474 C CA . GLU A 1 192 ? 6.745 -17.396 -7.378 1.00 33.03 192 GLU A CA 1
ATOM 1475 C C . GLU A 1 192 ? 5.447 -16.611 -7.176 1.00 33.03 192 GLU A C 1
ATOM 1477 O O . GLU A 1 192 ? 4.877 -16.533 -6.091 1.00 33.03 192 GLU A O 1
ATOM 1482 N N . ALA A 1 193 ? 4.992 -15.966 -8.247 1.00 36.62 193 ALA A N 1
ATOM 1483 C CA . ALA A 1 193 ? 3.591 -15.624 -8.385 1.00 36.62 193 ALA A CA 1
ATOM 1484 C C . ALA A 1 193 ? 2.865 -16.894 -8.840 1.00 36.62 193 ALA A C 1
ATOM 1486 O O . ALA A 1 193 ? 2.987 -17.287 -10.001 1.00 36.62 193 ALA A O 1
ATOM 1487 N N . ASP A 1 194 ? 2.133 -17.527 -7.922 1.00 34.25 194 ASP A N 1
ATOM 1488 C CA . ASP A 1 194 ? 1.176 -18.595 -8.217 1.00 34.25 194 ASP A CA 1
ATOM 1489 C C . ASP A 1 194 ? 0.283 -18.178 -9.398 1.00 34.25 194 ASP A C 1
ATOM 1491 O O . ASP A 1 194 ? -0.613 -17.336 -9.271 1.00 34.25 194 ASP A O 1
ATOM 1495 N N . GLN A 1 195 ? 0.538 -18.750 -10.576 1.00 38.94 195 GLN A N 1
ATOM 1496 C CA . GLN A 1 195 ? -0.401 -18.707 -11.688 1.00 38.94 195 GLN A CA 1
ATOM 1497 C C . GLN A 1 195 ? -1.336 -19.912 -11.566 1.00 38.94 195 GLN A C 1
ATOM 1499 O O . GLN A 1 195 ? -0.860 -21.050 -11.575 1.00 38.94 195 GLN A O 1
ATOM 1504 N N . PRO A 1 196 ? -2.665 -19.712 -11.511 1.00 41.38 196 PRO A N 1
ATOM 1505 C CA . PRO A 1 196 ? -3.592 -20.821 -11.625 1.00 41.38 196 PRO A CA 1
ATOM 1506 C C . PRO A 1 196 ? -3.450 -21.439 -13.019 1.00 41.38 196 PRO A C 1
ATOM 1508 O O . PRO A 1 196 ? -3.600 -20.778 -14.048 1.00 41.38 196 PRO A O 1
ATOM 1511 N N . THR A 1 197 ? -3.136 -22.729 -13.034 1.00 39.59 197 THR A N 1
ATOM 1512 C CA . THR A 1 197 ? -2.974 -23.558 -14.226 1.00 39.59 197 THR A CA 1
ATOM 1513 C C . THR A 1 197 ? -4.310 -23.627 -14.970 1.00 39.59 197 THR A C 1
ATOM 1515 O O . THR A 1 197 ? -5.246 -24.296 -14.533 1.00 39.59 197 THR A O 1
ATOM 1518 N N . LEU A 1 198 ? -4.430 -22.918 -16.095 1.00 39.16 198 LEU A N 1
ATOM 1519 C CA . LEU A 1 198 ? -5.565 -23.072 -17.008 1.00 39.16 198 LEU A CA 1
ATOM 1520 C C . LEU A 1 198 ? -5.332 -24.291 -17.921 1.00 39.16 198 LEU A C 1
ATOM 1522 O O . LEU A 1 198 ? -4.210 -24.491 -18.394 1.00 39.16 198 LEU A O 1
ATOM 1526 N N . PRO A 1 199 ? -6.364 -25.114 -18.185 1.00 41.88 199 PRO A N 1
ATOM 1527 C CA . PRO A 1 199 ? -6.225 -26.320 -18.990 1.00 41.88 199 PRO A CA 1
ATOM 1528 C C . PRO A 1 199 ? -5.940 -25.971 -20.454 1.00 41.88 199 PRO A C 1
ATOM 1530 O O . PRO A 1 199 ? -6.443 -24.978 -20.980 1.00 41.88 199 PRO A O 1
ATOM 1533 N N . ALA A 1 200 ? -5.137 -26.821 -21.099 1.00 47.25 200 ALA A N 1
ATOM 1534 C CA . ALA A 1 200 ? -4.700 -26.729 -22.488 1.00 47.25 200 ALA A CA 1
ATOM 1535 C C . ALA A 1 200 ? -5.869 -26.467 -23.458 1.00 47.25 200 ALA A C 1
ATOM 1537 O O . ALA A 1 200 ? -6.549 -27.384 -23.918 1.00 47.25 200 ALA A O 1
ATOM 1538 N N . ALA A 1 201 ? -6.103 -25.193 -23.772 1.00 41.81 201 ALA A N 1
ATOM 1539 C CA . ALA A 1 201 ? -7.058 -24.779 -24.782 1.00 41.81 201 ALA A CA 1
ATOM 1540 C C . ALA A 1 201 ? -6.389 -24.877 -26.159 1.00 41.81 201 ALA A C 1
ATOM 1542 O O . ALA A 1 201 ? -5.413 -24.180 -26.432 1.00 41.81 201 ALA A O 1
ATOM 1543 N N . ALA A 1 202 ? -6.933 -25.783 -26.973 1.00 50.25 202 ALA A N 1
ATOM 1544 C CA . ALA A 1 202 ? -6.680 -26.036 -28.388 1.00 50.25 202 ALA A CA 1
ATOM 1545 C C . ALA A 1 202 ? -5.834 -24.970 -29.108 1.00 50.25 202 ALA A C 1
ATOM 1547 O O . ALA A 1 202 ? -6.233 -23.808 -29.230 1.00 50.25 202 ALA A O 1
ATOM 1548 N N . GLU A 1 203 ? -4.689 -25.399 -29.641 1.00 49.31 203 GLU A N 1
ATOM 1549 C CA . GLU A 1 203 ? -3.836 -24.612 -30.527 1.00 49.31 203 GLU A CA 1
ATOM 1550 C C . GLU A 1 203 ? -4.614 -24.197 -31.783 1.00 49.31 203 GLU A C 1
ATOM 1552 O O . GLU A 1 203 ? -4.628 -24.868 -32.815 1.00 49.31 203 GLU A O 1
ATOM 1557 N N . ILE A 1 204 ? -5.286 -23.052 -31.705 1.00 57.50 204 ILE A N 1
ATOM 1558 C CA . ILE A 1 204 ? -5.785 -22.357 -32.883 1.00 57.50 204 ILE A CA 1
ATOM 1559 C C . ILE A 1 204 ? -4.543 -21.976 -33.686 1.00 57.50 204 ILE A C 1
ATOM 1561 O O . ILE A 1 204 ? -3.777 -21.105 -33.264 1.00 57.50 204 ILE A O 1
ATOM 1565 N N . SER A 1 205 ? -4.347 -22.663 -34.817 1.00 68.50 205 SER A N 1
ATOM 1566 C CA . SER A 1 205 ? -3.262 -22.425 -35.770 1.00 68.50 205 SER A CA 1
ATOM 1567 C C . SER A 1 205 ? -3.021 -20.924 -35.922 1.00 68.50 205 SER A C 1
ATOM 1569 O O . SER A 1 205 ? -3.958 -20.154 -36.138 1.00 68.50 205 SER A O 1
ATOM 1571 N N . THR A 1 206 ? -1.764 -20.497 -35.808 1.00 69.19 206 THR A N 1
ATOM 1572 C CA . THR A 1 206 ? -1.338 -19.089 -35.903 1.00 69.19 206 THR A CA 1
ATOM 1573 C C . THR A 1 206 ? -1.941 -18.373 -37.112 1.00 69.19 206 THR A C 1
ATOM 1575 O O . THR A 1 206 ? -2.307 -17.203 -37.022 1.00 69.19 206 THR A O 1
ATOM 1578 N N . LYS A 1 207 ? -2.159 -19.098 -38.214 1.00 63.19 207 LYS A N 1
ATOM 1579 C CA . LYS A 1 207 ? -2.837 -18.601 -39.414 1.00 63.19 207 LYS A CA 1
ATOM 1580 C C . LYS A 1 207 ? -4.297 -18.192 -39.168 1.00 63.19 207 LYS A C 1
ATOM 1582 O O . LYS A 1 207 ? -4.717 -17.157 -39.673 1.00 63.19 207 LYS A O 1
ATOM 1587 N N . ALA A 1 208 ? -5.044 -18.956 -38.372 1.00 68.44 208 ALA A N 1
ATOM 1588 C CA . ALA A 1 208 ? -6.432 -18.660 -38.019 1.00 68.44 208 ALA A CA 1
ATOM 1589 C C . ALA A 1 208 ? -6.543 -17.434 -37.092 1.00 68.44 208 ALA A C 1
ATOM 1591 O O . ALA A 1 208 ? -7.436 -16.603 -37.265 1.00 68.44 208 ALA A O 1
ATOM 1592 N N . ARG A 1 209 ? -5.582 -17.256 -36.171 1.00 71.81 209 ARG A N 1
ATOM 1593 C CA . ARG A 1 209 ? -5.483 -16.034 -35.349 1.00 71.81 209 ARG A CA 1
ATOM 1594 C C . ARG A 1 209 ? -5.165 -14.803 -36.195 1.00 71.81 209 ARG A C 1
ATOM 1596 O O . ARG A 1 209 ? -5.783 -13.761 -36.004 1.00 71.81 209 ARG A O 1
ATOM 1603 N N . ILE A 1 210 ? -4.253 -14.928 -37.162 1.00 78.50 210 ILE A N 1
ATOM 1604 C CA . ILE A 1 210 ? -3.922 -13.834 -38.086 1.00 78.50 210 ILE A CA 1
ATOM 1605 C C . ILE A 1 210 ? -5.138 -13.459 -38.944 1.00 78.50 210 ILE A C 1
ATOM 1607 O O . ILE A 1 210 ? -5.433 -12.274 -39.080 1.00 78.50 210 ILE A O 1
ATOM 1611 N N . SER A 1 211 ? -5.895 -14.433 -39.464 1.00 77.81 211 SER A N 1
ATOM 1612 C CA . SER A 1 211 ? -7.113 -14.133 -40.231 1.00 77.81 211 SER A CA 1
ATOM 1613 C C . SER A 1 211 ? -8.197 -13.453 -39.392 1.00 77.81 211 SER A C 1
ATOM 1615 O O . SER A 1 211 ? -8.866 -12.554 -39.889 1.00 77.81 211 SER A O 1
ATOM 1617 N N . GLN A 1 212 ? -8.335 -13.830 -38.119 1.00 81.50 212 GLN A N 1
ATOM 1618 C CA . GLN A 1 212 ? -9.311 -13.228 -37.208 1.00 81.50 212 GLN A CA 1
ATOM 1619 C C . GLN A 1 212 ? -8.924 -11.793 -36.810 1.00 81.50 212 GLN A C 1
ATOM 1621 O O . GLN A 1 212 ? -9.775 -10.917 -36.686 1.00 81.50 212 GLN A O 1
ATOM 1626 N N . LEU A 1 213 ? -7.627 -11.516 -36.654 1.00 80.94 213 LEU A N 1
ATOM 1627 C CA . LEU A 1 213 ? -7.145 -10.154 -36.415 1.00 80.94 213 LEU A CA 1
ATOM 1628 C C . LEU A 1 213 ? -7.330 -9.262 -37.645 1.00 80.94 213 LEU A C 1
ATOM 1630 O O . LEU A 1 213 ? -7.739 -8.112 -37.503 1.00 80.94 213 LEU A O 1
ATOM 1634 N N . LEU A 1 214 ? -7.089 -9.794 -38.846 1.00 80.75 214 LEU A N 1
ATOM 1635 C CA . LEU A 1 214 ? -7.325 -9.069 -40.094 1.00 80.75 214 LEU A CA 1
ATOM 1636 C C . LEU A 1 214 ? -8.811 -8.753 -40.305 1.00 80.75 214 LEU A C 1
ATOM 1638 O O . LEU A 1 214 ? -9.128 -7.631 -40.696 1.00 80.75 214 LEU A O 1
ATOM 1642 N N . SER A 1 215 ? -9.723 -9.685 -39.996 1.00 84.50 215 SER A N 1
ATOM 1643 C CA . SER A 1 215 ? -11.162 -9.409 -40.092 1.00 84.50 215 SER A CA 1
ATOM 1644 C C . SER A 1 215 ? -11.589 -8.309 -39.122 1.00 84.50 215 SER A C 1
ATOM 1646 O O . SER A 1 215 ? -12.294 -7.385 -39.524 1.00 84.50 215 SER A O 1
ATOM 1648 N N . ASN A 1 216 ? -11.095 -8.355 -37.882 1.00 83.81 216 ASN A N 1
ATOM 1649 C CA . ASN A 1 216 ? -11.435 -7.374 -36.850 1.00 83.81 216 ASN A CA 1
ATOM 1650 C C . ASN A 1 216 ? 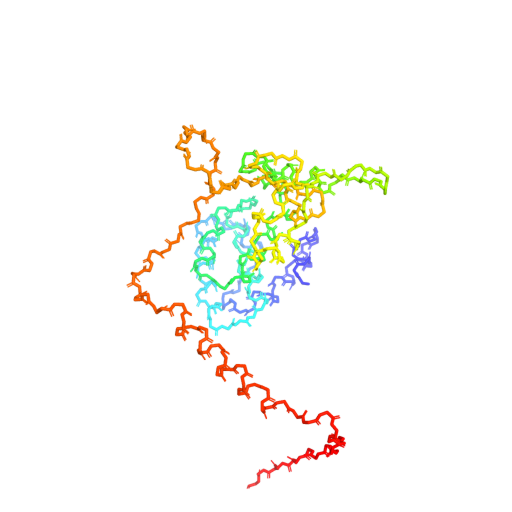-10.872 -5.982 -37.165 1.00 83.81 216 ASN A C 1
ATOM 1652 O O . ASN A 1 216 ? -11.566 -4.985 -36.983 1.00 83.81 216 ASN A O 1
ATOM 1656 N N . LEU A 1 217 ? -9.642 -5.903 -37.684 1.00 79.88 217 LEU A N 1
ATOM 1657 C CA . LEU A 1 217 ? -9.068 -4.636 -38.139 1.00 79.88 217 LEU A CA 1
ATOM 1658 C C . LEU A 1 217 ? -9.825 -4.075 -39.344 1.00 79.88 217 LEU A C 1
ATOM 1660 O O . LEU A 1 217 ? -10.063 -2.874 -39.389 1.00 79.88 217 LEU A O 1
ATOM 1664 N N . SER A 1 218 ? -10.250 -4.920 -40.288 1.00 85.88 218 SER A N 1
ATOM 1665 C CA . SER A 1 218 ? -11.038 -4.447 -41.433 1.00 85.88 218 SER A CA 1
ATOM 1666 C C . SER A 1 218 ? -12.399 -3.882 -41.011 1.00 85.88 218 SER A C 1
ATOM 1668 O O . SER A 1 218 ? -12.817 -2.861 -41.549 1.00 85.88 218 SER A O 1
ATOM 1670 N N . ALA A 1 219 ? -13.043 -4.485 -40.005 1.00 82.62 219 ALA A N 1
ATOM 1671 C CA . ALA A 1 219 ? -14.305 -3.994 -39.457 1.00 82.62 219 ALA A CA 1
ATOM 1672 C C . ALA A 1 219 ? -14.121 -2.636 -38.760 1.00 82.62 219 ALA A C 1
ATOM 1674 O O . ALA A 1 219 ? -14.860 -1.699 -39.036 1.00 82.62 219 ALA A O 1
ATOM 1675 N N . LEU A 1 220 ? -13.069 -2.492 -37.946 1.00 80.94 220 LEU A N 1
ATOM 1676 C CA . LEU A 1 220 ? -12.744 -1.226 -37.277 1.00 80.94 220 LEU A CA 1
ATOM 1677 C C . LEU A 1 220 ? -12.379 -0.104 -38.257 1.00 80.94 220 LEU A C 1
ATOM 1679 O O . LEU A 1 220 ? -12.700 1.055 -38.012 1.00 80.94 220 LEU A O 1
ATOM 1683 N N . VAL A 1 221 ? -11.727 -0.432 -39.375 1.00 82.69 221 VAL A N 1
ATOM 1684 C CA . VAL A 1 221 ? -11.411 0.547 -40.427 1.00 82.69 221 VAL A CA 1
ATOM 1685 C C . VAL A 1 221 ? -12.671 1.019 -41.154 1.00 82.69 221 VAL A C 1
ATOM 1687 O O . VAL A 1 221 ? -12.725 2.177 -41.551 1.00 82.69 221 VAL A O 1
ATOM 1690 N N . GLN A 1 222 ? -13.694 0.173 -41.286 1.00 78.44 222 GLN A N 1
ATOM 1691 C CA . GLN A 1 222 ? -14.982 0.572 -41.867 1.00 78.44 222 GLN A CA 1
ATOM 1692 C C . GLN A 1 222 ? -15.872 1.364 -40.897 1.00 78.44 222 GLN A C 1
ATOM 1694 O O . GLN A 1 222 ? -16.741 2.105 -41.345 1.00 78.44 222 GLN A O 1
ATOM 1699 N N . GLU A 1 223 ? -15.660 1.231 -39.585 1.00 79.25 223 GLU A N 1
ATOM 1700 C CA . GLU A 1 223 ? -16.365 2.017 -38.560 1.00 79.25 223 GLU A CA 1
ATOM 1701 C C . GLU A 1 223 ? -15.742 3.401 -38.316 1.00 79.25 223 GLU A C 1
ATOM 1703 O O . GLU A 1 223 ? -16.368 4.260 -37.688 1.00 79.25 223 GLU A O 1
ATOM 1708 N N . LEU A 1 224 ? -14.523 3.645 -38.808 1.00 73.12 224 LEU A N 1
ATOM 1709 C CA . LEU A 1 224 ? -13.881 4.951 -38.715 1.00 73.12 224 LEU A CA 1
ATOM 1710 C C . LEU A 1 224 ? -14.537 5.929 -39.708 1.00 73.12 224 LEU A C 1
ATOM 1712 O O . LEU A 1 224 ? -14.593 5.638 -40.902 1.00 73.12 224 LEU A O 1
ATOM 1716 N N . PRO A 1 225 ? -15.033 7.091 -39.244 1.00 69.50 225 PRO A N 1
ATOM 1717 C CA . PRO A 1 225 ? -15.653 8.075 -40.122 1.00 69.50 225 PRO A CA 1
ATOM 1718 C C . PRO A 1 225 ? -14.636 8.607 -41.134 1.00 69.50 225 PRO A C 1
ATOM 1720 O O . PRO A 1 225 ? -13.493 8.904 -40.776 1.00 69.50 225 PRO A O 1
ATOM 1723 N N . ASP A 1 226 ? -15.066 8.738 -42.392 1.00 67.19 226 ASP A N 1
ATOM 1724 C CA . ASP A 1 226 ? -14.217 9.225 -43.475 1.00 67.19 226 ASP A CA 1
ATOM 1725 C C . ASP A 1 226 ? -13.626 10.594 -43.099 1.00 67.19 226 ASP A C 1
ATOM 1727 O O . ASP A 1 226 ? -14.387 11.528 -42.812 1.00 67.19 226 ASP A O 1
ATOM 1731 N N . PRO A 1 227 ? -12.292 10.768 -43.148 1.00 60.09 227 PRO A N 1
ATOM 1732 C CA . PRO A 1 227 ? -11.625 12.002 -42.727 1.00 60.09 227 PRO A CA 1
ATOM 1733 C C . PRO A 1 227 ? -11.974 13.224 -43.596 1.00 60.09 227 PRO A C 1
ATOM 1735 O O . PRO A 1 227 ? -11.595 14.340 -43.254 1.00 60.09 227 PRO A O 1
ATOM 1738 N N . ASN A 1 228 ? -12.709 13.023 -44.695 1.00 57.75 228 ASN A N 1
ATOM 1739 C CA . ASN A 1 228 ? -13.199 14.073 -45.590 1.00 57.75 228 ASN A CA 1
ATOM 1740 C C . ASN A 1 228 ? -14.687 14.417 -45.385 1.00 57.75 228 ASN A C 1
ATOM 1742 O O . ASN A 1 228 ? -15.225 15.242 -46.121 1.00 57.75 228 ASN A O 1
ATOM 1746 N N . SER A 1 229 ? -15.370 13.794 -44.421 1.00 58.25 229 SER A N 1
ATOM 1747 C CA . SER A 1 229 ? -16.743 14.168 -44.071 1.00 58.25 229 SER A CA 1
ATOM 1748 C C . SER A 1 229 ? -16.719 15.300 -43.034 1.00 58.25 229 SER A C 1
ATOM 1750 O O . SER A 1 229 ? -16.277 15.121 -41.902 1.00 58.25 229 SER A O 1
ATOM 1752 N N . GLU A 1 230 ? -17.124 16.506 -43.444 1.00 56.31 230 GLU A N 1
ATOM 1753 C CA . GLU A 1 230 ? -17.158 17.681 -42.563 1.00 56.31 230 GLU A CA 1
ATOM 1754 C C . GLU A 1 230 ? -18.019 17.450 -41.300 1.00 56.31 230 GLU A C 1
ATOM 1756 O O . GLU A 1 230 ? -19.005 16.707 -41.341 1.00 56.31 230 GLU A O 1
ATOM 1761 N N . PRO A 1 231 ? -17.695 18.104 -40.166 1.00 51.66 231 PRO A N 1
ATOM 1762 C CA . PRO A 1 231 ? -18.352 17.843 -38.890 1.00 51.66 231 PRO A CA 1
ATOM 1763 C C . PRO A 1 231 ? -19.804 18.344 -38.888 1.00 51.66 231 PRO A C 1
ATOM 1765 O O . PRO A 1 231 ? -20.081 19.532 -38.709 1.00 51.66 231 PRO A O 1
ATOM 1768 N N . SER A 1 232 ? -20.763 17.422 -39.018 1.00 51.59 232 SER A N 1
ATOM 1769 C CA . SER A 1 232 ? -22.177 17.730 -38.806 1.00 51.59 232 SER A CA 1
ATOM 1770 C C . SER A 1 232 ? -22.429 18.050 -37.329 1.00 51.59 232 SER A C 1
ATOM 1772 O O . SER A 1 232 ? -22.206 17.233 -36.434 1.00 51.59 232 SER A O 1
ATOM 1774 N N . THR A 1 233 ? -22.889 19.269 -37.091 1.00 50.62 233 THR A N 1
ATOM 1775 C CA . THR A 1 233 ? -23.150 19.865 -35.784 1.00 50.62 233 THR A CA 1
ATOM 1776 C C . THR A 1 233 ? -24.142 19.082 -34.909 1.00 50.62 233 THR A C 1
ATOM 1778 O O . THR A 1 233 ? -25.160 18.548 -35.347 1.00 50.62 233 THR A O 1
ATOM 1781 N N . LEU A 1 234 ? -23.817 19.076 -33.615 1.00 57.69 234 LEU A N 1
ATOM 1782 C CA . LEU A 1 234 ? -24.580 18.603 -32.460 1.00 57.69 234 LEU A CA 1
ATOM 1783 C C . LEU A 1 234 ? -26.092 18.904 -32.517 1.00 57.69 234 LEU A C 1
ATOM 1785 O O . LEU A 1 234 ? -26.505 20.062 -32.567 1.00 57.69 234 LEU A O 1
ATOM 1789 N N . ARG A 1 235 ? -26.928 17.880 -32.290 1.00 43.03 235 ARG A N 1
ATOM 1790 C CA . ARG A 1 235 ? -28.303 18.055 -31.786 1.00 43.03 235 ARG A CA 1
ATOM 1791 C C . ARG A 1 235 ? -28.555 17.189 -30.549 1.00 43.03 235 ARG A C 1
ATOM 1793 O O . ARG A 1 235 ? -28.919 16.022 -30.635 1.00 43.03 235 ARG A O 1
ATOM 1800 N N . ARG A 1 236 ? -28.404 17.806 -29.369 1.00 50.38 236 ARG A N 1
ATOM 1801 C CA . ARG A 1 236 ? -28.938 17.309 -28.087 1.00 50.38 236 ARG A CA 1
ATOM 1802 C C . ARG A 1 236 ? -30.471 17.333 -28.137 1.00 50.38 236 ARG A C 1
ATOM 1804 O O . ARG A 1 236 ? -31.084 18.389 -27.999 1.00 50.38 236 ARG A O 1
ATOM 1811 N N . GLY A 1 237 ? -31.085 16.166 -28.316 1.00 43.97 237 GLY A N 1
ATOM 1812 C CA . GLY A 1 237 ? -32.530 15.959 -28.210 1.00 43.97 237 GLY A CA 1
ATOM 1813 C C . GLY A 1 237 ? -32.956 15.670 -26.772 1.00 43.97 237 GLY A C 1
ATOM 1814 O O . GLY A 1 237 ? -32.859 14.547 -26.293 1.00 43.97 237 GLY A O 1
ATOM 1815 N N . ARG A 1 238 ? -33.446 16.705 -26.090 1.00 52.47 238 ARG A N 1
ATOM 1816 C CA . ARG A 1 238 ? -34.146 16.658 -24.799 1.00 52.47 238 ARG A CA 1
ATOM 1817 C C . ARG A 1 238 ? -35.506 15.971 -25.012 1.00 52.47 238 ARG A C 1
ATOM 1819 O O . ARG A 1 238 ? -36.321 16.505 -25.758 1.00 52.47 238 ARG A O 1
ATOM 1826 N N . ARG A 1 239 ? -35.794 14.843 -24.353 1.00 49.97 239 ARG A N 1
ATOM 1827 C CA . ARG A 1 239 ? -37.157 14.276 -24.311 1.00 49.97 239 ARG A CA 1
ATOM 1828 C C . ARG A 1 239 ? -37.612 14.111 -22.860 1.00 49.97 239 ARG A C 1
ATOM 1830 O O . ARG A 1 239 ? -37.185 13.204 -22.158 1.00 49.97 239 ARG A O 1
ATOM 1837 N N . ARG A 1 240 ? -38.446 15.063 -22.426 1.00 50.12 240 ARG A N 1
ATOM 1838 C CA . ARG A 1 240 ? -39.353 14.952 -21.274 1.00 50.12 240 ARG A CA 1
ATOM 1839 C C . ARG A 1 240 ? -40.410 13.894 -21.609 1.00 50.12 240 ARG A C 1
ATOM 1841 O O . ARG A 1 240 ? -40.945 13.938 -22.714 1.00 50.12 240 ARG A O 1
ATOM 1848 N N . GLN A 1 241 ? -40.722 13.011 -20.667 1.00 55.03 241 GLN A N 1
ATOM 1849 C CA . GLN A 1 241 ? -41.973 12.253 -20.659 1.00 55.03 241 GLN A CA 1
ATOM 1850 C C . GLN A 1 241 ? -42.879 12.847 -19.573 1.00 55.03 241 GLN A C 1
ATOM 1852 O O . GLN A 1 241 ? -42.444 13.026 -18.434 1.00 55.03 241 GLN A O 1
ATOM 1857 N N . GLN A 1 242 ? -44.079 13.243 -19.996 1.00 55.19 242 GLN A N 1
ATOM 1858 C CA . GLN A 1 242 ? -45.307 13.159 -19.208 1.00 55.19 242 GLN A CA 1
ATOM 1859 C C . GLN A 1 242 ? -45.977 11.840 -19.582 1.00 55.19 242 GLN A C 1
ATOM 1861 O O . GLN A 1 242 ? -45.786 11.430 -20.754 1.00 55.19 242 GLN A O 1
#

Foldseek 3Di:
DLVQCVDPDQVSNQVLLCVLCVLVPDPATPVNLLVDDLVVLVVSLVSLLVSCVVDPDLSSLLNSLVSVCSNPPLDCVCLVVCVVRHDVSNSVNNVVRSCSRCVPSVCPPPPNVNVVVVVQVPDDDDPPDDDPFQEEPVVVVVCVVVPCLVCQVVGPDHQKGWYHDDRRDTDIDGDDPPDDDDDDDDDDPDPPPDDPDDPDDDDPDPVNVVVVVVVVVVVVVVVDPDPPDPDDDDDDDDDDDD

Secondary structure (DSSP, 8-state):
-TGGGSSS-HHHHHHHHHHHTTTSSS---HHHHHHS-HHHHHHHHHHHHHHHTTS--HHHHHHHHHHHHHHSTT--TTHHHHHHHS-HHHHHHHHHHHHHH-HHHHHHHHHHHHHHHHHHHT----TTSPPSSSEEHHHHHHHTTT-GGGTGGGSSSSSEEEEEEETTEEEEEE---S-----PPP-------------------HHHHHHHHHHHHHHHHHHSPPTTS-------------

Solvent-accessible surface area (backbone atoms only — not comparable to full-atom values): 14851 Å² total; per-residue (Å²): 102,77,68,42,61,72,45,93,50,65,69,56,22,45,55,39,43,55,66,40,44,63,82,45,89,63,95,74,51,64,69,55,56,71,70,43,53,58,67,57,35,45,52,50,34,56,54,45,49,71,61,42,78,80,54,100,42,71,56,47,24,40,37,43,14,51,43,48,35,69,44,44,70,35,53,70,82,59,45,67,56,33,55,74,73,44,60,66,62,24,33,53,37,27,54,51,52,22,52,71,75,28,49,68,55,52,20,54,37,83,88,34,49,37,47,51,50,51,52,30,60,68,54,84,80,60,100,80,58,76,82,88,44,74,39,44,45,71,53,52,62,60,34,63,81,76,41,61,73,82,52,51,85,76,48,93,42,90,53,41,45,38,30,25,74,45,84,70,37,66,48,77,44,80,46,83,67,95,61,99,66,95,74,84,88,72,94,66,90,72,84,80,71,89,70,83,86,74,78,91,71,75,86,71,52,69,68,59,53,51,53,52,50,52,52,54,50,53,53,55,58,70,69,50,75,63,94,83,63,77,87,80,77,90,78,90,79,83,77,86,82,132

Radius of gyration: 26.11 Å; Cα contacts (8 Å, |Δi|>4): 203; chains: 1; bounding box: 72×47×69 Å

Sequence (242 aa):
MAATLLSDDEVSQENAWGQLAAFIETPVTLKAIRAANREERASLLQHALRKSTLLVDESRAAACAFIATQVAPGSLEHLELLRNAADPSVSAWYSLYAALQSPKEILSGQGGFGVRLLRDMARAEGHIDRPSADLAYRELKALERIGIDAVSRRLGHVGEIEVELLPFVTSSFTYQAKAGRPRVEQHQLSFEADQPTLPAAAEISTKARISQLLSNLSALVQELPDPNSEPSTLRRGRRRQQ

pLDDT: mean 75.54, std 15.68, range [32.5, 94.62]

Nearest PDB structures (foldseek):
  3abv-assembly1_D  TM=4.351E-01  e=7.560E+00  Sus scrofa

Mean predicted aligned error: 17.98 Å